Protein AF-A0A212DIN4-F1 (afdb_monomer)

Nearest PDB structures (foldseek):
  4kkj-assembly1_A  TM=7.808E-01  e=7.986E-20  Homo sapiens
  2pmv-assembly3_C  TM=5.915E-01  e=4.593E-08  Homo sapiens
  7qbg-assembly2_C  TM=6.135E-01  e=3.338E-07  Homo sapiens
  8ixu-assembly1_A  TM=6.407E-01  e=2.787E-06  Rattus norvegicus
  4zrq-assembly2_B  TM=6.111E-01  e=1.757E-06  Homo sapiens

Structure (mmCIF, N/CA/C/O backbone):
data_AF-A0A212DIN4-F1
#
_entry.id   AF-A0A212DIN4-F1
#
loop_
_atom_site.group_PDB
_atom_site.id
_atom_site.type_symbol
_atom_site.label_atom_id
_atom_site.label_alt_id
_atom_site.label_comp_id
_atom_site.label_asym_id
_atom_site.label_entity_id
_atom_site.label_seq_id
_atom_site.pdbx_PDB_ins_code
_atom_site.Cartn_x
_atom_site.Cartn_y
_atom_site.Cartn_z
_atom_site.occupancy
_atom_site.B_iso_or_equiv
_atom_site.auth_seq_id
_atom_site.auth_comp_id
_atom_site.auth_asym_id
_atom_site.auth_atom_id
_atom_site.pdbx_PDB_model_num
ATOM 1 N N . MET A 1 1 ? -34.292 -23.522 3.897 1.00 36.41 1 MET A N 1
ATOM 2 C CA . MET A 1 1 ? -33.415 -22.830 4.869 1.00 36.41 1 MET A CA 1
ATOM 3 C C . MET A 1 1 ? -32.030 -23.445 4.740 1.00 36.41 1 MET A C 1
ATOM 5 O O . MET A 1 1 ? -31.940 -24.664 4.803 1.00 36.41 1 MET A O 1
ATOM 9 N N . ARG A 1 2 ? -30.988 -22.658 4.441 1.00 32.66 2 ARG A N 1
ATOM 10 C CA . ARG A 1 2 ? -29.606 -23.172 4.419 1.00 32.66 2 ARG A CA 1
ATOM 11 C C . ARG A 1 2 ? -29.113 -23.318 5.868 1.00 32.66 2 ARG A C 1
ATOM 13 O O . ARG A 1 2 ? -29.497 -22.490 6.691 1.00 32.66 2 ARG A O 1
ATOM 20 N N . PRO A 1 3 ? -28.322 -24.352 6.194 1.00 33.56 3 PRO A N 1
ATOM 21 C CA . PRO A 1 3 ? -27.839 -24.557 7.554 1.00 33.56 3 PRO A CA 1
ATOM 22 C C . PRO A 1 3 ? -26.936 -23.390 7.999 1.00 33.56 3 PRO A C 1
ATOM 24 O O . PRO A 1 3 ? -26.200 -22.844 7.170 1.00 33.56 3 PRO A O 1
ATOM 27 N N . PRO A 1 4 ? -26.986 -22.994 9.284 1.00 40.31 4 PRO A N 1
ATOM 28 C CA . PRO A 1 4 ? -26.113 -21.957 9.823 1.00 40.31 4 PRO A CA 1
ATOM 29 C C . PRO A 1 4 ? -24.648 -22.397 9.727 1.00 40.31 4 PRO A C 1
ATOM 31 O O . PRO A 1 4 ? -24.315 -23.561 9.956 1.00 40.31 4 PRO A O 1
ATOM 34 N N . ARG A 1 5 ? -23.757 -21.462 9.379 1.00 47.38 5 ARG A N 1
ATOM 35 C CA . ARG A 1 5 ? -22.309 -21.706 9.390 1.00 47.38 5 ARG A CA 1
ATOM 36 C C . ARG A 1 5 ? -21.845 -21.718 10.846 1.00 47.38 5 ARG A C 1
ATOM 38 O O . ARG A 1 5 ? -21.932 -20.703 11.528 1.00 47.38 5 ARG A O 1
ATOM 45 N N . GLN A 1 6 ? -21.419 -22.881 11.329 1.00 41.12 6 GLN A N 1
ATOM 46 C CA . GLN A 1 6 ? -21.080 -23.097 12.735 1.00 41.12 6 GLN A CA 1
ATOM 47 C C . GLN A 1 6 ? -19.629 -22.692 13.026 1.00 41.12 6 GLN A C 1
ATOM 49 O O . GLN A 1 6 ? -18.710 -23.127 12.334 1.00 41.12 6 GLN A O 1
ATOM 54 N N . LEU A 1 7 ? -19.423 -21.905 14.085 1.00 41.38 7 LEU A N 1
ATOM 55 C CA . LEU A 1 7 ? -18.114 -21.661 14.697 1.00 41.38 7 LEU A CA 1
ATOM 56 C C . LEU A 1 7 ? -18.063 -22.343 16.080 1.00 41.38 7 LEU A C 1
ATOM 58 O O . LEU A 1 7 ? -18.845 -21.972 16.954 1.00 41.38 7 LEU A O 1
ATOM 62 N N . PRO A 1 8 ? -17.176 -23.325 16.322 1.00 40.44 8 PRO A N 1
ATOM 63 C CA . PRO A 1 8 ? -17.051 -23.979 17.628 1.00 40.44 8 PRO A CA 1
ATOM 64 C C . PRO A 1 8 ? -16.318 -23.101 18.665 1.00 40.44 8 PRO A C 1
ATOM 66 O O . PRO A 1 8 ? -15.223 -22.599 18.403 1.00 40.44 8 PRO A O 1
ATOM 69 N N . LEU A 1 9 ? -16.885 -22.961 19.879 1.00 42.69 9 LEU A N 1
ATOM 70 C CA . LEU A 1 9 ? -16.392 -22.024 20.912 1.00 42.69 9 LEU A CA 1
ATOM 71 C C . LEU A 1 9 ? -15.026 -22.359 21.533 1.00 42.69 9 LEU A C 1
ATOM 73 O O . LEU A 1 9 ? -14.400 -21.487 22.128 1.00 42.69 9 LEU A O 1
ATOM 77 N N . MET A 1 10 ? -14.483 -23.561 21.337 1.00 36.44 10 MET A N 1
ATOM 78 C CA . MET A 1 10 ? -13.094 -23.836 21.745 1.00 36.44 10 MET A CA 1
ATOM 79 C C . MET A 1 10 ? -12.058 -23.068 20.902 1.00 36.44 10 MET A C 1
ATOM 81 O O . MET A 1 10 ? -10.903 -22.948 21.297 1.00 36.44 10 MET A O 1
ATOM 85 N N . GLY A 1 11 ? -12.487 -22.470 19.784 1.00 38.66 11 GLY A N 1
ATOM 86 C CA . GLY A 1 11 ? -11.746 -21.443 19.057 1.00 38.66 11 GLY A CA 1
ATOM 87 C C . GLY A 1 11 ? -12.171 -20.007 19.385 1.00 38.66 11 GLY A C 1
ATOM 88 O O . GLY A 1 11 ? -11.689 -19.107 18.724 1.00 38.66 11 GLY A O 1
ATOM 89 N N . LEU A 1 12 ? -13.064 -19.752 20.350 1.00 40.69 12 LEU A N 1
ATOM 90 C CA . LEU A 1 12 ? -13.619 -18.418 20.650 1.00 40.69 12 LEU A CA 1
ATOM 91 C C . LEU A 1 12 ? -13.221 -17.858 22.014 1.00 40.69 12 LEU A C 1
ATOM 93 O O . LEU A 1 12 ? -13.280 -16.647 22.153 1.00 40.69 12 LEU A O 1
ATOM 97 N N . LEU A 1 13 ? -12.693 -18.625 22.972 1.00 34.72 13 LEU A N 1
ATOM 98 C CA . LEU A 1 13 ? -12.060 -17.976 24.140 1.00 34.72 13 LEU A CA 1
ATOM 99 C C . LEU A 1 13 ? -10.813 -17.162 23.754 1.00 34.72 13 LEU A C 1
ATOM 101 O O . LEU A 1 13 ? -10.435 -16.239 24.467 1.00 34.72 13 LEU A O 1
ATOM 105 N N . PHE A 1 14 ? -10.246 -17.431 22.574 1.00 39.03 14 PHE A N 1
ATOM 106 C CA . PHE A 1 14 ? -9.259 -16.563 21.943 1.00 39.03 14 PHE A CA 1
ATOM 107 C C . PHE A 1 14 ? -9.839 -15.584 20.919 1.00 39.03 14 PHE A C 1
ATOM 109 O O . PHE A 1 14 ? -9.104 -14.687 20.558 1.00 39.03 14 PHE A O 1
ATOM 116 N N . PHE A 1 15 ? -11.097 -15.697 20.459 1.00 39.03 15 PHE A N 1
ATOM 117 C CA . PHE A 1 15 ? -11.624 -14.911 19.323 1.00 39.03 15 PHE A CA 1
ATOM 118 C C . PHE A 1 15 ? -12.926 -14.122 19.578 1.00 39.03 15 PHE A C 1
ATOM 120 O O . PHE A 1 15 ? -13.245 -13.230 18.798 1.00 39.03 15 PHE A O 1
ATOM 127 N N . SER A 1 16 ? -13.663 -14.350 20.670 1.00 35.19 16 SER A N 1
ATOM 128 C CA . SER A 1 16 ? -14.844 -13.542 21.036 1.00 35.19 16 SER A CA 1
ATOM 129 C C . SER A 1 16 ? -14.474 -12.254 21.770 1.00 35.19 16 SER A C 1
ATOM 131 O O . SER A 1 16 ? -15.279 -11.335 21.860 1.00 35.19 16 SER A O 1
ATOM 133 N N . LEU A 1 17 ? -13.242 -12.170 22.269 1.00 37.66 17 LEU A N 1
ATOM 134 C CA . LEU A 1 17 ? -12.666 -10.945 22.814 1.00 37.66 17 LEU A CA 1
ATOM 135 C C . LEU A 1 17 ? -11.921 -10.134 21.743 1.00 37.66 17 LEU A C 1
ATOM 137 O O . LEU A 1 17 ? -11.516 -9.012 22.001 1.00 37.66 17 LEU A O 1
ATOM 141 N N . ILE A 1 18 ? -11.756 -10.660 20.528 1.00 44.16 18 ILE A N 1
ATOM 142 C CA . ILE A 1 18 ? -10.841 -10.102 19.527 1.00 44.16 18 ILE A CA 1
ATOM 143 C C . ILE A 1 18 ? -11.345 -8.798 18.889 1.00 44.16 18 ILE A C 1
ATOM 145 O O . ILE A 1 18 ? -10.569 -7.858 18.875 1.00 44.16 18 ILE A O 1
ATOM 149 N N . PRO A 1 19 ? -12.603 -8.603 18.455 1.00 43.09 19 PRO A N 1
ATOM 150 C CA . PRO A 1 19 ? -12.967 -7.321 17.838 1.00 43.09 19 PRO A CA 1
ATOM 151 C C . PRO A 1 19 ? -12.892 -6.134 18.819 1.00 43.09 19 PRO A C 1
ATOM 153 O O . PRO A 1 19 ? -12.374 -5.071 18.479 1.00 43.09 19 PRO A O 1
ATOM 156 N N . SER A 1 20 ? -13.340 -6.322 20.066 1.00 37.59 20 SER A N 1
ATOM 157 C CA . SER A 1 20 ? -13.338 -5.271 21.093 1.00 37.59 20 SER A CA 1
ATOM 158 C C . SER A 1 20 ? -11.988 -5.120 21.812 1.00 37.59 20 SER A C 1
ATOM 160 O O . SER A 1 20 ? -11.582 -3.988 22.080 1.00 37.59 20 SER A O 1
ATOM 162 N N . GLN A 1 21 ? -11.240 -6.205 22.069 1.00 42.41 21 GLN A N 1
ATOM 163 C CA . GLN A 1 21 ? -9.891 -6.124 22.655 1.00 42.41 21 GLN A CA 1
ATOM 164 C C . GLN A 1 21 ? -8.788 -5.831 21.626 1.00 42.41 21 GLN A C 1
ATOM 166 O O . GLN A 1 21 ? -7.856 -5.106 21.977 1.00 42.41 21 GLN A O 1
ATOM 171 N N . LEU A 1 22 ? -8.880 -6.271 20.358 1.00 48.44 22 LEU A N 1
ATOM 172 C CA . LEU A 1 22 ? -7.956 -5.760 19.329 1.00 48.44 22 LEU A CA 1
ATOM 173 C C . LEU A 1 22 ? -8.163 -4.271 19.125 1.00 48.44 22 LEU A C 1
ATOM 175 O O . LEU A 1 22 ? -7.170 -3.575 18.976 1.00 48.44 22 LEU A O 1
ATOM 179 N N . CYS A 1 23 ? -9.389 -3.747 19.193 1.00 55.03 23 CYS A N 1
ATOM 180 C CA . CYS A 1 23 ? -9.587 -2.301 19.120 1.00 55.03 23 CYS A CA 1
ATOM 181 C C . CYS A 1 23 ? -8.966 -1.571 20.331 1.00 55.03 23 CYS A C 1
ATOM 183 O O . CYS A 1 23 ? -8.365 -0.511 20.158 1.00 55.03 23 CYS A O 1
ATOM 185 N N . GLN A 1 24 ? -8.993 -2.153 21.542 1.00 63.38 24 GLN A N 1
ATOM 186 C CA . GLN A 1 24 ? -8.261 -1.591 22.691 1.00 63.38 24 GLN A CA 1
ATOM 187 C C . GLN A 1 24 ? -6.743 -1.557 22.462 1.00 63.38 24 GLN A C 1
ATOM 189 O O . GLN A 1 24 ? -6.113 -0.541 22.761 1.00 63.38 24 GLN A O 1
ATOM 194 N N . ILE A 1 25 ? -6.165 -2.619 21.894 1.00 70.62 25 ILE A N 1
ATOM 195 C CA . ILE A 1 25 ? -4.727 -2.690 21.583 1.00 70.62 25 ILE A CA 1
ATOM 196 C C . ILE A 1 25 ? -4.366 -1.821 20.368 1.00 70.62 25 ILE A C 1
ATOM 198 O O . ILE A 1 25 ? -3.265 -1.286 20.308 1.00 70.62 25 ILE A O 1
ATOM 202 N N . CYS A 1 26 ? -5.289 -1.617 19.427 1.00 78.75 26 CYS A N 1
ATOM 203 C CA . CYS A 1 26 ? -5.103 -0.743 18.268 1.00 78.75 26 CYS A CA 1
ATOM 204 C C . CYS A 1 26 ? -5.332 0.735 18.607 1.00 78.75 26 CYS A C 1
ATOM 206 O O . CYS A 1 26 ? -4.885 1.603 17.862 1.00 78.75 26 CYS A O 1
ATOM 208 N N . LYS A 1 27 ? -5.979 1.056 19.736 1.00 85.19 27 LYS A N 1
ATOM 209 C CA . LYS A 1 27 ? -6.272 2.435 20.154 1.00 85.19 27 LYS A CA 1
ATOM 210 C C . LYS A 1 27 ? -5.040 3.354 20.144 1.00 85.19 27 LYS A C 1
ATOM 212 O O . LYS A 1 27 ? -5.184 4.478 19.668 1.00 85.19 27 LYS A O 1
ATOM 217 N N . PRO A 1 28 ? -3.841 2.942 20.608 1.00 89.62 28 PRO A N 1
ATOM 218 C CA . PRO A 1 28 ? -2.627 3.742 20.465 1.00 89.62 28 PRO A CA 1
ATOM 219 C C . PRO A 1 28 ? -2.283 4.037 19.001 1.00 89.62 28 PRO A C 1
ATOM 221 O O . PRO A 1 28 ? -2.029 5.190 18.681 1.00 89.62 28 PRO A O 1
ATOM 224 N N . LEU A 1 29 ? -2.364 3.044 18.106 1.00 91.94 29 LEU A N 1
ATOM 225 C CA . LEU A 1 29 ? -2.098 3.214 16.670 1.00 91.94 29 LEU A CA 1
ATOM 226 C C . LEU A 1 29 ? -3.074 4.202 16.028 1.00 91.94 29 LEU A C 1
ATOM 228 O O . LEU A 1 29 ? -2.668 5.136 15.338 1.00 91.94 29 LEU A O 1
ATOM 232 N N . ILE A 1 30 ? -4.367 4.021 16.309 1.00 90.62 30 ILE A N 1
ATOM 233 C CA . ILE A 1 30 ? -5.431 4.908 15.836 1.00 90.62 30 ILE A CA 1
ATOM 234 C C . ILE A 1 30 ? -5.180 6.326 16.352 1.00 90.62 30 ILE A C 1
ATOM 236 O O . ILE A 1 30 ?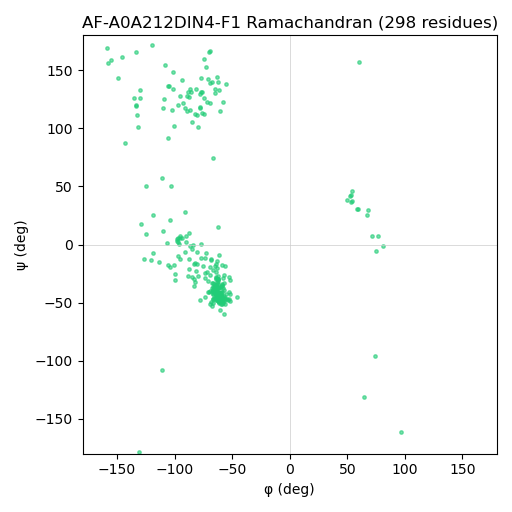 -5.190 7.274 15.575 1.00 90.62 30 ILE A O 1
ATOM 240 N N . ASN A 1 31 ? -4.881 6.484 17.642 1.00 90.88 31 ASN A N 1
ATOM 241 C CA . ASN A 1 31 ? -4.585 7.788 18.228 1.00 90.88 31 ASN A CA 1
ATOM 242 C C . ASN A 1 31 ? -3.355 8.453 17.600 1.00 90.88 31 ASN A C 1
ATOM 244 O O . ASN A 1 31 ? -3.402 9.659 17.363 1.00 90.88 31 ASN A O 1
ATOM 248 N N . THR A 1 32 ? -2.283 7.701 17.330 1.00 93.94 32 THR A N 1
ATOM 249 C CA . THR A 1 32 ? -1.090 8.212 16.638 1.00 93.94 32 THR A CA 1
ATOM 250 C C . THR A 1 32 ? -1.469 8.806 15.286 1.00 93.94 32 THR A C 1
ATOM 252 O O . THR A 1 32 ? -1.063 9.923 14.974 1.00 93.94 32 THR A O 1
ATOM 255 N N . MET A 1 33 ? -2.295 8.106 14.505 1.00 94.06 33 MET A N 1
ATOM 256 C CA . MET A 1 33 ? -2.738 8.599 13.200 1.00 94.06 33 MET A CA 1
ATOM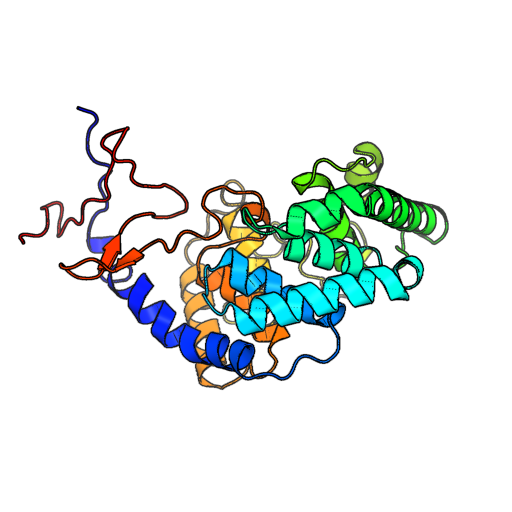 257 C C . MET A 1 33 ? -3.718 9.774 13.311 1.00 94.06 33 MET A C 1
ATOM 259 O O . MET A 1 33 ? -3.608 10.734 12.556 1.00 94.06 33 MET A O 1
ATOM 263 N N . LEU A 1 34 ? -4.667 9.742 14.248 1.00 92.62 34 LEU A N 1
ATOM 264 C CA . LEU A 1 34 ? -5.690 10.788 14.355 1.00 92.62 34 LEU A CA 1
ATOM 265 C C . LEU A 1 34 ? -5.162 12.111 14.931 1.00 92.62 34 LEU A C 1
ATOM 267 O O . LEU A 1 34 ? -5.765 13.152 14.689 1.00 92.62 34 LEU A O 1
ATOM 271 N N . LYS A 1 35 ? -4.075 12.085 15.713 1.00 90.81 35 LYS A N 1
ATOM 272 C CA . LYS A 1 35 ? -3.507 13.278 16.373 1.00 90.81 35 LYS A CA 1
ATOM 273 C C . LYS A 1 35 ? -2.344 13.918 15.619 1.00 90.81 35 LYS A C 1
ATOM 275 O O . LYS A 1 35 ? -1.877 14.980 16.026 1.00 90.81 35 LYS A O 1
ATOM 280 N N . ALA A 1 36 ? -1.831 13.263 14.585 1.00 90.69 36 ALA A N 1
ATOM 281 C CA . ALA A 1 36 ? -0.707 13.788 13.832 1.00 90.69 36 ALA A CA 1
ATOM 282 C C . ALA A 1 36 ? -1.108 14.981 12.961 1.00 90.69 36 ALA A C 1
ATOM 284 O O . ALA A 1 36 ? -2.251 15.104 12.525 1.00 90.69 36 ALA A O 1
ATOM 285 N N . ASN A 1 37 ? -0.135 15.854 12.699 1.00 88.50 37 ASN A N 1
ATOM 286 C CA . ASN A 1 37 ? -0.302 16.961 11.772 1.00 88.50 37 ASN A CA 1
ATOM 287 C C . ASN A 1 37 ? 0.255 16.573 10.400 1.00 88.50 37 ASN A C 1
ATOM 289 O O . ASN A 1 37 ? 1.446 16.281 10.266 1.00 88.50 37 ASN A O 1
ATOM 293 N N . TYR A 1 38 ? -0.605 16.593 9.389 1.00 87.81 38 TYR A N 1
ATOM 294 C CA . TYR A 1 38 ? -0.262 16.210 8.029 1.00 87.81 38 TYR A CA 1
ATOM 295 C C . TYR A 1 38 ? -0.054 17.452 7.170 1.00 87.81 38 TYR A C 1
ATOM 297 O O . TYR A 1 38 ? -0.973 18.243 6.961 1.00 87.81 38 TYR A O 1
ATOM 305 N N . THR A 1 39 ? 1.181 17.628 6.701 1.00 79.81 39 THR A N 1
ATOM 306 C CA . THR A 1 39 ? 1.614 18.790 5.903 1.00 79.81 39 THR A CA 1
ATOM 307 C C . THR A 1 39 ? 2.103 18.420 4.503 1.00 79.81 39 THR A C 1
ATOM 309 O O . THR A 1 39 ? 2.373 19.303 3.696 1.00 79.81 39 THR A O 1
ATOM 312 N N . LYS A 1 40 ? 2.239 17.123 4.209 1.00 80.38 40 LYS A N 1
ATOM 313 C CA . LYS A 1 40 ? 2.685 16.591 2.914 1.00 80.38 40 LYS A CA 1
ATOM 314 C C . LYS A 1 40 ? 1.722 15.485 2.500 1.00 80.38 40 LYS A C 1
ATOM 316 O O . LYS A 1 40 ? 1.813 14.383 3.040 1.00 80.38 40 LYS A O 1
ATOM 321 N N . GLY A 1 41 ? 0.789 15.782 1.603 1.00 82.88 41 GLY A N 1
ATOM 322 C CA . GLY A 1 41 ? -0.337 14.909 1.275 1.00 82.88 41 GLY A CA 1
ATOM 323 C C . GLY A 1 41 ? 0.107 13.533 0.804 1.00 82.88 41 GLY A C 1
ATOM 324 O O . GLY A 1 41 ? -0.168 12.533 1.467 1.00 82.88 41 GLY A O 1
ATOM 325 N N . ILE A 1 42 ? 0.877 13.479 -0.286 1.00 88.88 42 ILE A N 1
ATOM 326 C CA . ILE A 1 42 ? 1.256 12.207 -0.925 1.00 88.88 42 ILE A CA 1
ATOM 327 C C . ILE A 1 42 ? 2.088 11.302 -0.004 1.00 88.88 42 ILE A C 1
ATOM 329 O O . ILE A 1 42 ? 1.958 10.082 -0.036 1.00 88.88 42 ILE A O 1
ATOM 333 N N . GLN A 1 43 ? 2.890 11.891 0.890 1.00 88.25 43 GLN A N 1
ATOM 334 C CA . GLN A 1 43 ? 3.684 11.143 1.873 1.00 88.25 43 GLN A CA 1
ATOM 335 C C . GLN A 1 43 ? 2.816 10.471 2.947 1.00 88.25 43 GLN A C 1
ATOM 337 O O . GLN A 1 43 ? 3.261 9.527 3.594 1.00 88.25 43 GLN A O 1
ATOM 342 N N . ASN A 1 44 ? 1.579 10.938 3.123 1.00 91.62 44 ASN A N 1
ATOM 343 C CA . ASN A 1 44 ? 0.623 10.432 4.102 1.00 91.62 44 ASN A CA 1
ATOM 344 C C . ASN A 1 44 ? -0.551 9.680 3.458 1.00 91.62 44 ASN A C 1
ATOM 346 O O . ASN A 1 44 ? -1.501 9.323 4.154 1.00 91.62 44 ASN A O 1
ATOM 350 N N . ALA A 1 45 ? -0.475 9.362 2.162 1.00 95.31 45 ALA A N 1
ATOM 351 C CA . ALA A 1 45 ? -1.502 8.586 1.468 1.00 95.31 45 ALA A CA 1
ATOM 352 C C . ALA A 1 45 ? -1.756 7.211 2.123 1.00 95.31 45 ALA A C 1
ATOM 354 O O . ALA A 1 45 ? -2.903 6.787 2.225 1.00 95.31 45 ALA A O 1
ATOM 355 N N . ASN A 1 46 ? -0.724 6.578 2.698 1.00 94.25 46 ASN A N 1
ATOM 356 C CA . ASN A 1 46 ? -0.859 5.341 3.484 1.00 94.25 46 ASN A CA 1
ATOM 357 C C . ASN A 1 46 ? -1.797 5.490 4.696 1.00 94.25 46 ASN A C 1
ATOM 359 O O . ASN A 1 46 ? -2.505 4.546 5.050 1.00 94.25 46 ASN A O 1
ATOM 363 N N . VAL A 1 47 ? -1.825 6.666 5.333 1.00 96.19 47 VAL A N 1
ATOM 364 C CA . VAL A 1 47 ? -2.732 6.934 6.458 1.00 96.19 47 VAL A CA 1
ATOM 365 C C . VAL A 1 47 ? -4.170 6.979 5.960 1.00 96.19 47 VAL A C 1
ATOM 367 O O . VAL A 1 47 ? -5.017 6.291 6.522 1.00 96.19 47 VAL A O 1
ATOM 370 N N . LEU A 1 48 ? -4.444 7.734 4.889 1.00 95.50 48 LEU A N 1
ATOM 371 C CA . LEU A 1 48 ? -5.786 7.811 4.304 1.00 95.50 48 LEU A CA 1
ATOM 372 C C . LEU A 1 48 ? -6.281 6.428 3.862 1.00 95.50 48 LEU A C 1
ATOM 374 O O . LEU A 1 48 ? -7.376 6.016 4.246 1.00 95.50 48 LEU A O 1
ATOM 378 N N . LEU A 1 49 ? -5.440 5.695 3.125 1.00 95.56 49 LEU A N 1
ATOM 379 C CA . LEU A 1 49 ? -5.698 4.319 2.705 1.00 95.56 49 LEU A CA 1
ATOM 380 C C . LEU A 1 49 ? -6.082 3.438 3.901 1.00 95.56 49 LEU A C 1
ATOM 382 O O . LEU A 1 49 ? -7.095 2.743 3.868 1.00 95.56 49 LEU A O 1
ATOM 386 N N . THR A 1 50 ? -5.309 3.509 4.986 1.00 93.62 50 THR A N 1
ATOM 387 C CA . THR A 1 50 ? -5.563 2.723 6.197 1.00 93.62 50 THR A CA 1
ATOM 388 C C . THR A 1 50 ? -6.885 3.091 6.857 1.00 93.62 50 THR A C 1
ATOM 390 O O . THR A 1 50 ? -7.661 2.193 7.179 1.00 93.62 50 THR A O 1
ATOM 393 N N . LEU A 1 51 ? -7.163 4.386 7.050 1.00 91.00 51 LEU A N 1
ATOM 394 C CA . LEU A 1 51 ? -8.410 4.853 7.669 1.00 91.00 51 LEU A CA 1
ATOM 395 C C . LEU A 1 51 ? -9.634 4.306 6.925 1.00 91.00 51 LEU A C 1
ATOM 397 O O . LEU A 1 51 ? -10.564 3.812 7.566 1.00 91.00 51 LEU A O 1
ATOM 401 N N . ARG A 1 52 ? -9.587 4.321 5.588 1.00 91.25 52 ARG A N 1
ATOM 402 C CA . ARG A 1 52 ? -10.642 3.792 4.715 1.00 91.25 52 ARG A CA 1
ATOM 403 C C . ARG A 1 52 ? -10.764 2.275 4.810 1.00 91.25 52 ARG A C 1
ATOM 405 O O . ARG A 1 52 ? -11.845 1.783 5.134 1.00 91.25 52 ARG A O 1
ATOM 412 N N . LEU A 1 53 ? -9.659 1.547 4.625 1.00 89.56 53 LEU A N 1
ATOM 413 C CA . LEU A 1 53 ? -9.624 0.077 4.654 1.00 89.56 53 LEU A CA 1
ATOM 414 C C . LEU A 1 53 ? -10.135 -0.515 5.970 1.00 89.56 53 LEU A C 1
ATOM 416 O O . LEU A 1 53 ? -10.764 -1.574 5.973 1.00 89.56 53 LEU A O 1
ATOM 420 N N . VAL A 1 54 ? -9.837 0.137 7.096 1.00 86.31 54 VAL A N 1
ATOM 421 C CA . VAL A 1 54 ? -10.239 -0.350 8.423 1.00 86.31 54 VAL A CA 1
ATOM 422 C C . VAL A 1 54 ? -11.526 0.296 8.945 1.00 86.31 54 VAL A C 1
ATOM 424 O O . VAL A 1 54 ? -11.956 -0.017 10.054 1.00 86.31 54 VAL A O 1
ATOM 427 N N . GLY A 1 55 ? -12.155 1.177 8.160 1.00 83.50 55 GLY A N 1
ATOM 428 C CA . GLY A 1 55 ? -13.438 1.802 8.486 1.00 83.50 55 GLY A CA 1
ATOM 429 C C . GLY A 1 55 ? -13.396 2.782 9.666 1.00 83.50 55 GLY A C 1
ATOM 430 O O . GLY A 1 55 ? -14.397 2.933 10.373 1.00 83.50 55 GLY A O 1
ATOM 431 N N . ILE A 1 56 ? -12.262 3.447 9.915 1.00 83.69 56 ILE A N 1
ATOM 432 C CA . ILE A 1 56 ? -12.149 4.464 10.972 1.00 83.69 56 ILE A CA 1
ATOM 433 C C . ILE A 1 56 ? -12.779 5.768 10.489 1.00 83.69 56 ILE A C 1
ATOM 435 O O . ILE A 1 56 ? -12.290 6.411 9.565 1.00 83.69 56 ILE A O 1
ATOM 439 N N . LYS A 1 57 ? -13.839 6.203 11.173 1.00 79.31 57 LYS A N 1
ATOM 440 C CA . LYS A 1 57 ? -14.571 7.424 10.820 1.00 79.31 57 LYS A CA 1
ATOM 441 C C . LYS A 1 57 ? -13.921 8.665 11.439 1.00 79.31 57 LYS A C 1
ATOM 443 O O . LYS A 1 57 ? -14.079 8.920 12.631 1.00 79.31 57 LYS A O 1
ATOM 448 N N . ASN A 1 58 ? -13.235 9.463 10.621 1.00 85.44 58 ASN A N 1
ATOM 449 C CA . ASN A 1 58 ? -12.847 10.840 10.944 1.00 85.44 58 ASN A CA 1
ATOM 450 C C . ASN A 1 58 ? -12.936 11.707 9.681 1.00 85.44 58 ASN A C 1
ATOM 452 O O . ASN A 1 58 ? -11.958 11.871 8.958 1.00 85.44 58 ASN A O 1
ATOM 456 N N . GLN A 1 59 ? -14.126 12.256 9.430 1.00 85.88 59 GLN A N 1
ATOM 457 C CA . GLN A 1 59 ? -14.437 12.963 8.187 1.00 85.88 59 GLN A CA 1
ATOM 458 C C . GLN A 1 59 ? -13.528 14.174 7.939 1.00 85.88 59 GLN A C 1
ATOM 460 O O . GLN A 1 59 ? -13.085 14.380 6.816 1.00 85.88 59 GLN A O 1
ATOM 465 N N . SER A 1 60 ? -13.217 14.952 8.982 1.00 90.94 60 SER A N 1
ATOM 466 C CA . SER A 1 60 ? -12.354 16.131 8.847 1.00 90.94 60 SER A CA 1
ATOM 467 C C . SER A 1 60 ? -10.944 15.746 8.412 1.00 90.94 60 SER A C 1
ATOM 469 O O . SER A 1 60 ? -10.379 16.383 7.526 1.00 90.94 60 SER A O 1
ATOM 471 N N . LEU A 1 61 ? -10.372 14.711 9.034 1.00 91.69 61 LEU A N 1
ATOM 472 C CA . LEU A 1 61 ? -9.031 14.251 8.698 1.00 91.69 61 LEU A CA 1
ATOM 473 C C . LEU A 1 61 ? -8.995 13.587 7.319 1.00 91.69 61 LEU A C 1
ATOM 475 O O . LEU A 1 61 ? -8.060 13.806 6.555 1.00 91.69 61 LEU A O 1
ATOM 479 N N . GLU A 1 62 ? -10.013 12.792 6.996 1.00 91.81 62 GLU A N 1
ATOM 480 C CA . GLU A 1 62 ? -10.130 12.136 5.698 1.00 91.81 62 GLU A CA 1
ATOM 481 C C . GLU A 1 62 ? -10.199 13.162 4.558 1.00 91.81 62 GLU A C 1
ATOM 483 O O . GLU A 1 62 ? -9.439 13.063 3.596 1.00 91.81 62 GLU A O 1
ATOM 488 N N . GLN A 1 63 ? -11.033 14.198 4.709 1.00 92.12 63 GLN A N 1
ATOM 489 C CA . GLN A 1 63 ? -11.132 15.308 3.757 1.00 92.12 63 GLN A CA 1
ATOM 490 C C . GLN A 1 63 ? -9.816 16.081 3.640 1.00 92.12 63 GLN A C 1
ATOM 492 O O . GLN A 1 63 ? -9.383 16.372 2.527 1.00 92.12 63 GLN A O 1
ATOM 497 N N . GLN A 1 64 ? -9.155 16.376 4.765 1.00 94.62 64 GLN A N 1
ATOM 498 C CA . GLN A 1 64 ? -7.854 17.047 4.765 1.00 94.62 64 GLN A CA 1
ATOM 499 C C . GLN A 1 64 ? -6.806 16.237 3.992 1.00 94.62 64 GLN A C 1
ATOM 501 O O . GLN A 1 64 ? -6.130 16.782 3.121 1.00 94.62 64 GLN A O 1
ATOM 506 N N . LEU A 1 65 ? -6.660 14.946 4.303 1.00 95.62 65 LEU A N 1
ATOM 507 C CA . LEU A 1 65 ? -5.684 14.075 3.648 1.00 95.62 65 LEU A CA 1
ATOM 508 C C . LEU A 1 65 ? -5.990 13.919 2.159 1.00 95.62 65 LEU A C 1
ATOM 510 O O . LEU A 1 65 ? -5.088 14.073 1.339 1.00 95.62 65 LEU A O 1
ATOM 514 N N . SER A 1 66 ? -7.252 13.658 1.808 1.00 95.56 66 SER A N 1
ATOM 515 C CA . SER A 1 66 ? -7.686 13.528 0.415 1.00 95.56 66 SER A CA 1
ATOM 516 C C . SER A 1 66 ? -7.362 14.787 -0.386 1.00 95.56 66 SER A C 1
ATOM 518 O O . SER A 1 66 ? -6.716 14.706 -1.432 1.00 95.56 66 SER A O 1
ATOM 520 N N . GLN A 1 67 ? -7.710 15.962 0.144 1.00 95.25 67 GLN A N 1
ATOM 521 C CA . GLN A 1 67 ? -7.448 17.234 -0.519 1.00 95.25 67 GLN A CA 1
ATOM 522 C C . GLN A 1 67 ? -5.945 17.472 -0.726 1.00 95.25 67 GLN A C 1
ATOM 524 O O . GLN A 1 67 ? -5.525 17.781 -1.839 1.00 95.25 67 GLN A O 1
ATOM 529 N N . GLN A 1 68 ? -5.120 17.248 0.302 1.00 94.94 68 GLN A N 1
ATOM 530 C CA . GLN A 1 68 ? -3.667 17.407 0.187 1.00 94.94 68 GLN A CA 1
ATOM 531 C C . GLN A 1 68 ? -3.044 16.432 -0.824 1.00 94.94 68 GLN A C 1
ATOM 533 O O . GLN A 1 68 ? -2.112 16.795 -1.539 1.00 94.94 68 GLN A O 1
ATOM 538 N N . ILE A 1 69 ? -3.537 15.191 -0.897 1.00 96.19 69 ILE A N 1
ATOM 539 C CA . ILE A 1 69 ? -3.064 14.201 -1.877 1.00 96.19 69 ILE A CA 1
ATOM 540 C C . ILE A 1 69 ? -3.418 14.653 -3.295 1.00 96.19 69 ILE A C 1
ATOM 542 O O . ILE A 1 69 ? -2.554 14.628 -4.169 1.00 96.19 69 ILE A O 1
ATOM 546 N N . LYS A 1 70 ? -4.656 15.109 -3.525 1.00 95.88 70 LYS A N 1
ATOM 547 C CA . LYS A 1 70 ? -5.086 15.641 -4.827 1.00 95.88 70 LYS A CA 1
ATOM 548 C C . LYS A 1 70 ? -4.256 16.858 -5.244 1.00 95.88 70 LYS A C 1
ATOM 550 O O . LYS A 1 70 ? -3.854 16.954 -6.400 1.00 95.88 70 LYS A O 1
ATOM 555 N N . GLU A 1 71 ? -3.958 17.760 -4.311 1.00 94.00 71 GLU A N 1
ATOM 556 C CA . GLU A 1 71 ? -3.108 18.934 -4.549 1.00 94.00 71 GLU A CA 1
ATOM 557 C C . GLU A 1 71 ? -1.665 18.555 -4.899 1.00 94.00 71 GLU A C 1
ATOM 559 O O . GLU A 1 71 ? -1.110 19.088 -5.863 1.00 94.00 71 GLU A O 1
ATOM 564 N N . ASP A 1 72 ? -1.057 17.617 -4.169 1.00 93.44 72 ASP A N 1
ATOM 565 C CA . ASP A 1 72 ? 0.289 17.121 -4.479 1.00 93.44 72 ASP A CA 1
ATOM 566 C C . ASP A 1 72 ? 0.328 16.426 -5.849 1.00 93.44 72 ASP A C 1
ATOM 568 O O . ASP A 1 72 ? 1.256 16.663 -6.621 1.00 93.44 72 ASP A O 1
ATOM 572 N N . ILE A 1 73 ? -0.686 15.619 -6.183 1.00 94.38 73 ILE A N 1
ATOM 573 C CA . ILE A 1 73 ? -0.794 14.975 -7.500 1.00 94.38 73 ILE A CA 1
ATOM 574 C C . ILE A 1 73 ? -0.906 16.032 -8.599 1.00 94.38 73 ILE A C 1
ATOM 576 O O . ILE A 1 73 ? -0.137 15.981 -9.550 1.00 94.38 73 ILE A O 1
ATOM 580 N N . ASN A 1 74 ? -1.787 17.024 -8.453 1.00 92.31 74 ASN A N 1
ATOM 581 C CA . ASN A 1 74 ? -1.968 18.069 -9.464 1.00 92.31 74 ASN A CA 1
ATOM 582 C C . ASN A 1 74 ? -0.730 18.962 -9.637 1.00 92.31 74 ASN A C 1
ATOM 584 O O . ASN A 1 74 ? -0.437 19.397 -10.748 1.00 92.31 74 ASN A O 1
ATOM 588 N N . SER A 1 75 ? -0.018 19.271 -8.549 1.00 90.25 75 SER A N 1
ATOM 589 C CA . SER A 1 75 ? 1.108 20.216 -8.578 1.00 90.25 75 SER A CA 1
ATOM 590 C C . SER A 1 75 ? 2.458 19.576 -8.907 1.00 90.25 75 SER A C 1
ATOM 592 O O . SER A 1 75 ? 3.328 20.261 -9.441 1.00 90.25 75 SER A O 1
ATOM 594 N N . LYS A 1 76 ? 2.651 18.287 -8.599 1.00 87.25 76 LYS A N 1
ATOM 595 C CA . LYS A 1 76 ? 3.955 17.602 -8.680 1.00 87.25 76 LYS A CA 1
ATOM 596 C C . LYS A 1 76 ? 3.902 16.293 -9.462 1.00 87.25 76 LYS A C 1
ATOM 598 O O . LYS A 1 76 ? 4.807 15.477 -9.332 1.00 87.25 76 LYS A O 1
ATOM 603 N N . GLU A 1 77 ? 2.873 16.067 -10.277 1.00 83.31 77 GLU A N 1
ATOM 604 C CA . GLU A 1 77 ? 2.641 14.792 -10.975 1.00 83.31 77 GLU A CA 1
ATOM 605 C C . GLU A 1 77 ? 3.897 14.203 -11.642 1.00 83.31 77 GLU A C 1
ATOM 607 O O . GLU A 1 77 ? 4.191 13.009 -11.523 1.00 83.31 77 GLU A O 1
ATOM 612 N N . MET A 1 78 ? 4.661 15.050 -12.338 1.00 84.75 78 MET A N 1
ATOM 613 C CA . MET A 1 78 ? 5.876 14.641 -13.044 1.00 84.75 78 MET A CA 1
ATOM 614 C C . MET A 1 78 ? 6.984 14.183 -12.086 1.00 84.75 78 MET A C 1
ATOM 616 O O . MET A 1 78 ? 7.719 13.259 -12.420 1.00 84.75 78 MET A O 1
ATOM 620 N N . GLU A 1 79 ? 7.066 14.774 -10.894 1.00 91.88 79 GLU A N 1
ATOM 621 C CA . GLU A 1 79 ? 8.068 14.468 -9.865 1.00 91.88 79 GLU A CA 1
ATOM 622 C C . GLU A 1 79 ? 7.706 13.230 -9.036 1.00 91.88 79 GLU A C 1
ATOM 624 O O . GLU A 1 79 ? 8.588 12.600 -8.450 1.00 91.88 79 GLU A O 1
ATOM 629 N N . LEU A 1 80 ? 6.418 12.867 -8.976 1.00 95.44 80 LEU A N 1
ATOM 630 C CA . LEU A 1 80 ? 5.976 11.693 -8.228 1.00 95.44 80 LEU A CA 1
ATOM 631 C C . LEU A 1 80 ? 6.543 10.412 -8.839 1.00 95.44 80 LEU A C 1
ATOM 633 O O . LEU A 1 80 ? 6.456 10.174 -10.049 1.00 95.44 80 LEU A O 1
ATOM 637 N N . THR A 1 81 ? 7.062 9.540 -7.985 1.00 97.19 81 THR A N 1
ATOM 638 C CA . THR A 1 81 ? 7.483 8.200 -8.395 1.00 97.19 81 THR A CA 1
ATOM 639 C C . THR A 1 81 ? 6.282 7.315 -8.748 1.00 97.19 81 THR A C 1
ATOM 641 O O . THR A 1 81 ? 5.137 7.616 -8.394 1.00 97.19 81 THR A O 1
ATOM 644 N N . SER A 1 82 ? 6.539 6.181 -9.410 1.00 97.56 82 SER A N 1
ATOM 645 C CA . SER A 1 82 ? 5.523 5.152 -9.679 1.00 97.56 82 SER A CA 1
ATOM 646 C C . SER A 1 82 ? 4.811 4.712 -8.390 1.00 97.56 82 SER A C 1
ATOM 648 O O . SER A 1 82 ? 3.584 4.732 -8.322 1.00 97.56 82 SER A O 1
ATOM 650 N N . GLY A 1 83 ? 5.571 4.417 -7.330 1.00 95.94 83 GLY A N 1
ATOM 651 C CA . GLY A 1 83 ? 5.033 3.995 -6.037 1.00 95.94 83 GLY A CA 1
ATOM 652 C C . GLY A 1 83 ? 4.248 5.085 -5.307 1.00 95.94 83 GLY A C 1
ATOM 653 O O . GLY A 1 83 ? 3.220 4.791 -4.703 1.00 95.94 83 GLY A O 1
ATOM 654 N N . GLN A 1 84 ? 4.676 6.348 -5.377 1.00 96.62 84 GLN A N 1
ATOM 655 C CA . GLN A 1 84 ? 3.935 7.457 -4.765 1.00 96.62 84 GLN A CA 1
ATOM 656 C C . GLN A 1 84 ? 2.587 7.680 -5.452 1.00 96.62 84 GLN A C 1
ATOM 658 O O . GLN A 1 84 ? 1.569 7.785 -4.767 1.00 96.62 84 GLN A O 1
ATOM 663 N N . LEU A 1 85 ? 2.563 7.706 -6.790 1.00 97.62 85 LEU A N 1
ATOM 664 C CA . LEU A 1 85 ? 1.314 7.843 -7.540 1.00 97.62 85 LEU A CA 1
ATOM 665 C C . LEU A 1 85 ? 0.392 6.639 -7.301 1.00 97.62 85 LEU A C 1
ATOM 667 O O . LEU A 1 85 ? -0.800 6.827 -7.064 1.00 97.62 85 LEU A O 1
ATOM 671 N N . ALA A 1 86 ? 0.944 5.422 -7.287 1.00 98.12 86 ALA A N 1
ATOM 672 C CA . ALA A 1 86 ? 0.199 4.208 -6.964 1.00 98.12 86 ALA A CA 1
ATOM 673 C C . ALA A 1 86 ? -0.459 4.287 -5.587 1.00 98.12 86 ALA A C 1
ATOM 675 O O . ALA A 1 86 ? -1.638 3.970 -5.445 1.00 98.12 86 ALA A O 1
ATOM 676 N N . LEU A 1 87 ? 0.276 4.765 -4.580 1.00 96.88 87 LEU A N 1
ATOM 677 C CA . LEU A 1 87 ? -0.262 4.912 -3.238 1.00 96.88 87 LEU A CA 1
ATOM 678 C C . LEU A 1 87 ? -1.367 5.971 -3.163 1.00 96.88 87 LEU 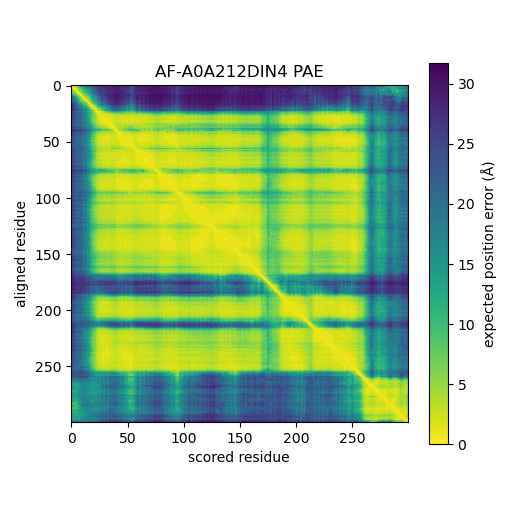A C 1
ATOM 680 O O . LEU A 1 87 ? -2.363 5.767 -2.472 1.00 96.88 87 LEU A O 1
ATOM 684 N N . GLY A 1 88 ? -1.211 7.080 -3.889 1.00 96.94 88 GLY A N 1
ATOM 685 C CA . GLY A 1 88 ? -2.255 8.093 -4.033 1.00 96.94 88 GLY A CA 1
ATOM 686 C C . GLY A 1 88 ? -3.532 7.522 -4.654 1.00 96.94 88 GLY A C 1
ATOM 687 O O . GLY A 1 88 ? -4.615 7.742 -4.118 1.00 96.94 88 GLY A O 1
ATOM 688 N N . ILE A 1 89 ? -3.407 6.732 -5.726 1.00 97.25 89 ILE A N 1
ATOM 689 C CA . ILE A 1 89 ? -4.537 6.055 -6.385 1.00 97.25 89 ILE A CA 1
ATOM 690 C C . ILE A 1 89 ? -5.213 5.068 -5.428 1.00 97.25 89 ILE A C 1
ATOM 692 O O . ILE A 1 89 ? -6.429 5.123 -5.269 1.00 97.25 89 ILE A O 1
ATOM 696 N N . LEU A 1 90 ? -4.442 4.217 -4.742 1.00 96.69 90 LEU A N 1
ATOM 697 C CA . LEU A 1 90 ? -4.980 3.275 -3.755 1.00 96.69 90 LEU A CA 1
ATOM 698 C C . LEU A 1 90 ? -5.725 4.009 -2.638 1.00 96.69 90 LEU A C 1
ATOM 700 O O . LEU A 1 90 ? -6.820 3.601 -2.278 1.00 96.69 90 LEU A O 1
ATOM 704 N N . ALA A 1 91 ? -5.165 5.095 -2.101 1.00 96.12 91 ALA A N 1
ATOM 705 C CA . ALA A 1 91 ? -5.788 5.855 -1.023 1.00 96.12 91 ALA A CA 1
ATOM 706 C C . ALA A 1 91 ? -7.086 6.545 -1.463 1.00 96.12 91 ALA A C 1
ATOM 708 O O . ALA A 1 91 ? -8.097 6.452 -0.765 1.00 96.12 91 ALA A O 1
ATOM 709 N N . LEU A 1 92 ? -7.072 7.217 -2.619 1.00 95.56 92 LEU A N 1
ATOM 710 C CA . LEU A 1 92 ? -8.233 7.932 -3.154 1.00 95.56 92 LEU A CA 1
ATOM 711 C C . LEU A 1 92 ? -9.327 6.974 -3.643 1.00 95.56 92 LEU A C 1
ATOM 713 O O . LEU A 1 92 ? -10.503 7.288 -3.510 1.00 95.56 92 LEU A O 1
ATOM 717 N N . GLY A 1 93 ? -8.960 5.795 -4.141 1.00 93.69 93 GLY A N 1
ATOM 718 C CA . GLY A 1 93 ? -9.899 4.792 -4.644 1.00 93.69 93 GLY A CA 1
ATOM 719 C C . GLY A 1 93 ? -10.236 3.693 -3.635 1.00 93.69 93 GLY A C 1
ATOM 720 O O . GLY A 1 93 ? -10.909 2.731 -3.989 1.00 93.69 93 GLY A O 1
ATOM 721 N N . ALA A 1 94 ? -9.746 3.793 -2.395 1.00 92.50 94 ALA A N 1
ATOM 722 C CA . ALA A 1 94 ? -10.067 2.836 -1.345 1.00 92.50 94 ALA A CA 1
ATOM 723 C C . ALA A 1 94 ? -11.500 3.006 -0.870 1.00 92.50 94 ALA A C 1
ATOM 725 O O . ALA A 1 94 ? -11.867 4.049 -0.329 1.00 92.50 94 ALA A O 1
ATOM 726 N N . CYS A 1 95 ? -12.252 1.918 -0.978 1.00 85.06 95 CYS A N 1
ATOM 727 C CA . CYS A 1 95 ? -13.667 1.837 -0.681 1.00 85.06 95 CYS A CA 1
ATOM 728 C C . CYS A 1 95 ? -14.500 2.793 -1.559 1.00 85.06 95 CYS A C 1
ATOM 730 O O . CYS A 1 95 ? -14.000 3.789 -2.074 1.00 85.06 95 CYS A O 1
ATOM 732 N N . GLU A 1 96 ? -15.789 2.511 -1.740 1.00 81.06 96 GLU A N 1
ATOM 733 C CA . GLU A 1 96 ? -16.661 3.402 -2.515 1.00 81.06 96 GLU A CA 1
ATOM 734 C C . GLU A 1 96 ? -16.714 4.786 -1.851 1.00 81.06 96 GLU A C 1
ATOM 736 O O . GLU A 1 96 ? -17.154 4.927 -0.705 1.00 81.06 96 GLU A O 1
ATOM 741 N N . ASN A 1 97 ? -16.194 5.800 -2.543 1.00 84.38 97 ASN A N 1
ATOM 742 C CA . ASN A 1 97 ? -16.076 7.148 -2.008 1.00 84.38 97 ASN A CA 1
ATOM 743 C C . ASN A 1 97 ? -16.035 8.201 -3.136 1.00 84.38 97 ASN A C 1
ATOM 745 O O . ASN A 1 97 ? -15.675 7.878 -4.267 1.00 84.38 97 ASN A O 1
ATOM 749 N N . PRO A 1 98 ? -16.355 9.477 -2.846 1.00 85.38 98 PRO A N 1
ATOM 750 C CA . PRO A 1 98 ? -16.435 10.516 -3.877 1.00 85.38 98 PRO A CA 1
ATOM 751 C C . PRO A 1 98 ? -15.112 10.845 -4.590 1.00 85.38 98 PRO A C 1
ATOM 753 O O . PRO A 1 98 ? -15.132 11.483 -5.638 1.00 85.38 98 PRO A O 1
ATOM 756 N N . ASP A 1 99 ? -13.954 10.455 -4.047 1.00 90.50 99 ASP A N 1
ATOM 757 C CA . ASP A 1 99 ? -12.657 10.788 -4.645 1.00 90.50 99 ASP A CA 1
ATOM 758 C C . ASP A 1 99 ? -12.305 9.920 -5.855 1.00 90.50 99 ASP A C 1
ATOM 760 O O . ASP A 1 99 ? -11.378 10.259 -6.592 1.00 90.50 99 ASP A O 1
ATOM 764 N N . GLU A 1 100 ? -13.052 8.842 -6.100 1.00 87.88 100 GLU A N 1
ATOM 765 C CA . GLU A 1 100 ? -12.875 7.987 -7.274 1.00 87.88 100 GLU A CA 1
ATOM 766 C C . GLU A 1 100 ? -13.048 8.780 -8.583 1.00 87.88 100 GLU A C 1
ATOM 768 O O . GLU A 1 100 ? -12.291 8.589 -9.537 1.00 87.88 100 GLU A O 1
ATOM 773 N N . GLU A 1 101 ? -13.944 9.774 -8.604 1.00 90.56 101 GLU A N 1
ATOM 774 C CA . GLU A 1 101 ? -14.134 10.663 -9.758 1.00 90.56 101 GLU A CA 1
ATOM 775 C C . GLU A 1 101 ? -12.846 11.415 -10.129 1.00 90.56 101 GLU A C 1
ATOM 777 O O . GLU A 1 101 ? -12.539 11.589 -11.310 1.00 90.56 101 GLU A O 1
ATOM 782 N N . PHE A 1 102 ? -12.038 11.802 -9.136 1.00 94.31 102 PHE A N 1
ATOM 783 C CA . PHE A 1 102 ? -10.758 12.466 -9.383 1.00 94.31 102 PHE A CA 1
ATOM 784 C C . PHE A 1 102 ? -9.761 11.539 -10.088 1.00 94.31 102 PHE A C 1
ATOM 786 O O . PHE A 1 102 ? -9.042 11.984 -10.982 1.00 94.31 102 PHE A O 1
ATOM 793 N N . ILE A 1 103 ? -9.737 10.248 -9.735 1.00 93.25 103 ILE A N 1
ATOM 794 C CA . ILE A 1 103 ? -8.851 9.257 -10.368 1.00 93.25 103 ILE A CA 1
ATOM 795 C C . ILE A 1 103 ? -9.156 9.158 -11.864 1.00 93.25 103 ILE A C 1
ATOM 797 O O . ILE A 1 103 ? -8.233 9.181 -12.688 1.00 93.25 103 ILE A O 1
ATOM 801 N N . HIS A 1 104 ? -10.443 9.085 -12.208 1.00 91.06 104 HIS A N 1
AT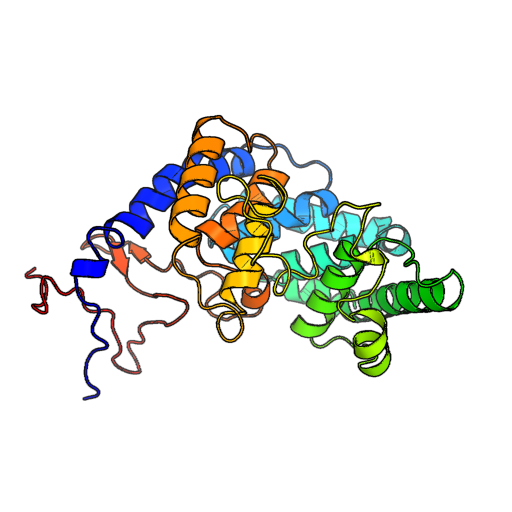OM 802 C CA . HIS A 1 104 ? -10.903 9.017 -13.591 1.00 91.06 104 HIS A CA 1
ATOM 803 C C . HIS A 1 104 ? -10.673 10.333 -14.337 1.00 91.06 104 HIS A C 1
ATOM 805 O O . HIS A 1 104 ? -10.061 10.322 -15.406 1.00 91.06 104 HIS A O 1
ATOM 811 N N . GLY A 1 105 ? -11.108 11.459 -13.765 1.00 90.88 105 GLY A N 1
ATOM 812 C CA . GLY A 1 105 ? -11.014 12.778 -14.391 1.00 90.88 105 GLY A CA 1
ATOM 813 C C . GLY A 1 105 ? -9.576 13.239 -14.633 1.00 90.88 105 GLY A C 1
ATOM 814 O O . GLY A 1 105 ? -9.297 13.875 -15.645 1.00 90.88 105 GLY A O 1
ATOM 815 N N . ALA A 1 106 ? -8.640 12.878 -13.749 1.00 93.62 106 ALA A N 1
ATOM 816 C CA . ALA A 1 106 ? -7.221 13.197 -13.906 1.00 93.62 106 ALA A CA 1
ATOM 817 C C . ALA A 1 106 ? -6.421 12.121 -14.671 1.00 93.62 106 ALA A C 1
ATOM 819 O O . ALA A 1 106 ? -5.204 12.270 -14.828 1.00 93.62 106 ALA A O 1
ATOM 820 N N . HIS A 1 107 ? -7.076 11.054 -15.151 1.00 95.88 107 HIS A N 1
ATOM 821 C CA . HIS A 1 107 ? -6.472 9.923 -15.870 1.00 95.88 107 HIS A CA 1
ATOM 822 C C . HIS A 1 107 ? -5.300 9.256 -15.123 1.00 95.88 107 HIS A C 1
ATOM 824 O O . HIS A 1 107 ? -4.321 8.818 -15.737 1.00 95.88 107 HIS A O 1
ATOM 830 N N . LEU A 1 108 ? -5.382 9.164 -13.791 1.00 96.94 108 LEU A N 1
ATOM 831 C CA . LEU A 1 108 ? -4.245 8.749 -12.957 1.00 96.94 108 LEU A CA 1
ATOM 832 C C . LEU A 1 108 ? -3.793 7.312 -13.227 1.00 96.94 108 LEU A C 1
ATOM 834 O O . LEU A 1 108 ? -2.599 7.034 -13.198 1.00 96.94 108 LEU A O 1
ATOM 838 N N . VAL A 1 109 ? -4.727 6.407 -13.534 1.00 97.44 109 VAL A N 1
ATOM 839 C CA . VAL A 1 109 ? -4.410 5.000 -13.835 1.00 97.44 109 VAL A CA 1
ATOM 840 C C . VAL A 1 109 ? -3.569 4.883 -15.110 1.00 97.44 109 VAL A C 1
ATOM 842 O O . VAL A 1 109 ? -2.602 4.127 -15.136 1.00 97.44 109 VAL A O 1
ATOM 845 N N . SER A 1 110 ? -3.879 5.675 -16.145 1.00 97.62 110 SER A N 1
ATOM 846 C CA . SER A 1 110 ? -3.081 5.710 -17.380 1.00 97.62 110 SER A CA 1
ATOM 847 C C . SER A 1 110 ? -1.676 6.243 -17.109 1.00 97.62 110 SER A C 1
ATOM 849 O O . SER A 1 110 ? -0.696 5.614 -17.491 1.00 97.62 110 SER A O 1
ATOM 851 N N . LYS A 1 111 ? -1.576 7.355 -16.372 1.00 97.38 111 LYS A N 1
ATOM 852 C CA . LYS A 1 111 ? -0.298 7.971 -15.979 1.00 97.38 111 LYS A CA 1
ATOM 853 C C . LYS A 1 111 ? 0.561 7.035 -15.131 1.00 97.38 111 LYS A C 1
ATOM 855 O O . LYS A 1 111 ? 1.784 7.011 -15.261 1.00 97.38 111 LYS A O 1
ATOM 860 N N . LEU A 1 112 ? -0.069 6.245 -14.262 1.00 98.44 112 LEU A N 1
ATOM 861 C CA . LEU A 1 112 ? 0.620 5.199 -13.517 1.00 98.44 112 LEU A CA 1
ATOM 862 C C . LEU A 1 112 ? 1.146 4.103 -14.451 1.00 98.44 112 LEU A C 1
ATOM 864 O O . LEU A 1 112 ? 2.259 3.631 -14.235 1.00 98.44 112 LEU A O 1
ATOM 868 N N . GLY A 1 113 ? 0.387 3.732 -15.485 1.00 98.31 113 GLY A N 1
ATOM 869 C CA . GLY A 1 113 ? 0.822 2.792 -16.522 1.00 98.31 113 GLY A CA 1
ATOM 870 C C . GLY A 1 113 ? 2.089 3.273 -17.227 1.00 98.31 113 GLY A C 1
ATOM 871 O O . GLY A 1 113 ? 3.054 2.518 -17.332 1.00 98.31 113 GLY A O 1
ATOM 872 N N . ASP A 1 114 ? 2.136 4.554 -17.597 1.00 97.75 114 ASP A N 1
ATOM 873 C CA . ASP A 1 114 ? 3.318 5.169 -18.214 1.00 97.75 114 ASP A CA 1
ATOM 874 C C . ASP A 1 114 ? 4.528 5.152 -17.266 1.00 97.75 114 ASP A C 1
ATOM 876 O O . ASP A 1 114 ? 5.632 4.767 -17.659 1.00 97.75 114 ASP A O 1
ATOM 880 N N . LYS A 1 115 ? 4.330 5.502 -15.986 1.00 98.12 115 LYS A N 1
ATOM 881 C CA . LYS A 1 115 ? 5.400 5.443 -14.974 1.00 98.12 115 LYS A CA 1
ATOM 882 C C . LYS A 1 115 ? 5.874 4.011 -14.723 1.00 98.12 115 LYS A C 1
ATOM 884 O O . LYS A 1 115 ? 7.075 3.796 -14.608 1.00 98.12 115 LYS A O 1
ATOM 889 N N . PHE A 1 116 ? 4.971 3.033 -14.662 1.00 98.38 116 PHE A N 1
ATOM 890 C CA . PHE A 1 116 ? 5.333 1.619 -14.533 1.00 98.38 116 PHE A CA 1
ATOM 891 C C . PHE A 1 116 ? 6.134 1.144 -15.749 1.00 98.38 116 PHE A C 1
ATOM 893 O O . PHE A 1 116 ? 7.154 0.480 -15.593 1.00 98.38 116 PHE A O 1
ATOM 900 N N . GLN A 1 117 ? 5.739 1.542 -16.959 1.00 98.19 117 GLN A N 1
ATOM 901 C CA . GLN A 1 117 ? 6.488 1.221 -18.169 1.00 98.19 117 GLN A CA 1
ATOM 902 C C . GLN A 1 117 ? 7.890 1.851 -18.166 1.00 98.19 117 GLN A C 1
ATOM 904 O O . GLN A 1 117 ? 8.843 1.200 -18.597 1.00 98.19 117 GLN A O 1
ATOM 909 N N . ALA A 1 118 ? 8.042 3.070 -17.642 1.00 97.88 118 ALA A N 1
ATOM 910 C CA . ALA A 1 118 ? 9.347 3.712 -17.483 1.00 97.88 118 ALA A CA 1
ATOM 911 C C . ALA A 1 118 ? 10.263 2.949 -16.503 1.00 97.88 118 ALA A C 1
ATOM 913 O O . ALA A 1 118 ? 11.461 2.829 -16.754 1.00 97.88 118 ALA A O 1
ATOM 914 N N . GLU A 1 119 ? 9.711 2.374 -15.427 1.00 98.25 119 GLU A N 1
ATOM 915 C CA . GLU A 1 119 ? 10.464 1.480 -14.534 1.00 98.25 119 GLU A CA 1
ATOM 916 C C . GLU A 1 119 ? 10.999 0.262 -15.297 1.00 98.25 119 GLU A C 1
ATOM 918 O O . GLU A 1 119 ? 12.187 -0.047 -15.208 1.00 98.25 119 GLU A O 1
ATOM 923 N N . ILE A 1 120 ? 10.140 -0.396 -16.087 1.00 97.81 120 ILE A N 1
ATOM 924 C CA . ILE A 1 120 ? 10.512 -1.569 -16.892 1.00 97.81 120 ILE A CA 1
ATOM 925 C C . ILE A 1 120 ? 11.598 -1.216 -17.918 1.00 97.81 120 ILE A C 1
ATOM 927 O O . ILE A 1 120 ? 12.596 -1.926 -18.016 1.00 97.81 120 ILE A O 1
ATOM 931 N N . GLN A 1 121 ? 11.467 -0.093 -18.626 1.00 97.56 121 GLN A N 1
ATOM 932 C CA . GLN A 1 121 ? 12.478 0.368 -19.589 1.00 97.56 121 GLN A CA 1
ATOM 933 C C . GLN A 1 121 ? 13.830 0.652 -18.923 1.00 97.56 121 GLN A C 1
ATOM 935 O O . GLN A 1 121 ? 14.890 0.357 -19.486 1.00 97.56 121 GLN A O 1
ATOM 940 N N . ASN A 1 122 ? 13.820 1.194 -17.703 1.00 98.00 122 ASN A N 1
ATOM 941 C CA . ASN A 1 122 ? 15.054 1.385 -16.953 1.00 98.00 122 ASN A CA 1
ATOM 942 C C . ASN A 1 122 ? 15.692 0.038 -16.598 1.00 98.00 122 ASN A C 1
ATOM 944 O O . ASN A 1 122 ? 16.895 -0.125 -16.768 1.00 98.00 122 ASN A O 1
ATOM 948 N N . MET A 1 123 ? 14.893 -0.958 -16.207 1.00 96.44 123 MET A N 1
ATOM 949 C CA . MET A 1 123 ? 15.380 -2.311 -15.920 1.00 96.44 123 MET A CA 1
ATOM 950 C C . MET A 1 123 ? 15.969 -3.006 -17.151 1.00 96.44 123 MET A C 1
ATOM 952 O O . MET A 1 123 ? 16.956 -3.730 -17.027 1.00 96.44 123 MET A O 1
ATOM 956 N N . GLU A 1 124 ? 15.405 -2.789 -18.337 1.00 95.38 124 GLU A N 1
ATOM 957 C CA . GLU A 1 124 ? 15.941 -3.316 -19.601 1.00 95.38 124 GLU A CA 1
ATOM 958 C C . GLU A 1 124 ? 17.334 -2.753 -19.920 1.00 95.38 124 GLU A C 1
ATOM 960 O O . GLU A 1 124 ? 18.172 -3.449 -20.492 1.00 95.38 124 GLU A O 1
ATOM 965 N N . THR A 1 125 ? 17.599 -1.508 -19.521 1.00 96.31 125 THR A N 1
ATOM 966 C CA . THR A 1 125 ? 18.807 -0.761 -19.909 1.00 96.31 125 THR A CA 1
ATOM 967 C C . THR A 1 125 ? 19.849 -0.626 -18.795 1.00 96.31 125 THR A C 1
ATOM 969 O O . THR A 1 125 ? 21.015 -0.365 -19.085 1.00 96.31 125 THR A O 1
ATOM 972 N N . HIS A 1 126 ? 19.472 -0.853 -17.534 1.00 95.31 126 HIS A N 1
ATOM 973 C CA . HIS A 1 126 ? 20.313 -0.636 -16.352 1.00 95.31 126 HIS A CA 1
ATOM 974 C C . HIS A 1 126 ? 20.428 -1.896 -15.492 1.00 95.31 126 HIS A C 1
ATOM 976 O O . HIS A 1 126 ? 20.223 -1.859 -14.277 1.00 95.31 126 HIS A O 1
ATOM 982 N N . ASP A 1 127 ? 20.769 -3.021 -16.129 1.00 92.81 127 ASP A N 1
ATOM 983 C CA . ASP A 1 127 ? 21.071 -4.287 -15.446 1.00 92.81 127 ASP A CA 1
ATOM 984 C C . ASP A 1 127 ? 19.926 -4.722 -14.509 1.00 92.81 127 ASP A C 1
ATOM 986 O O . ASP A 1 127 ? 20.116 -5.035 -13.338 1.00 92.81 127 ASP A O 1
ATOM 990 N N . GLY A 1 128 ? 18.685 -4.663 -14.991 1.00 91.69 128 GLY A N 1
ATOM 991 C CA . GLY A 1 128 ? 17.513 -5.087 -14.228 1.00 91.69 128 GLY A CA 1
ATOM 992 C C . GLY A 1 128 ? 17.119 -4.171 -13.068 1.00 91.69 128 GLY A C 1
ATOM 993 O O . GLY A 1 128 ? 16.231 -4.557 -12.310 1.00 91.69 128 GLY A O 1
ATOM 994 N N . ASN A 1 129 ? 17.737 -2.999 -12.895 1.00 93.56 129 ASN A N 1
ATOM 995 C CA . ASN A 1 129 ? 17.407 -2.079 -11.803 1.00 93.56 129 ASN A CA 1
ATOM 996 C C . ASN A 1 129 ? 16.257 -1.131 -12.203 1.00 93.56 129 ASN A C 1
ATOM 998 O O . ASN A 1 129 ? 16.349 -0.479 -13.246 1.00 93.56 129 ASN A O 1
ATOM 1002 N N . PRO A 1 130 ? 15.176 -1.027 -11.410 1.00 96.38 130 PRO A N 1
ATOM 1003 C CA . PRO A 1 130 ? 14.112 -0.046 -11.647 1.00 96.38 130 PRO A CA 1
ATOM 1004 C C . PRO A 1 130 ? 14.600 1.389 -11.378 1.00 96.38 130 PRO A C 1
ATOM 1006 O O . PRO A 1 130 ? 15.641 1.586 -10.750 1.00 96.38 130 PRO A O 1
ATOM 1009 N N . LEU A 1 131 ? 13.836 2.395 -11.817 1.00 97.19 131 LEU A N 1
ATOM 1010 C CA . LEU A 1 131 ? 14.051 3.802 -11.435 1.00 97.19 131 LEU A CA 1
ATOM 1011 C C . LEU A 1 131 ? 13.876 3.992 -9.925 1.00 97.19 131 LEU A C 1
ATOM 1013 O O . LEU A 1 131 ? 14.479 4.884 -9.328 1.00 97.19 131 LEU A O 1
ATOM 1017 N N . THR A 1 132 ? 13.026 3.165 -9.314 1.00 95.50 132 THR A N 1
ATOM 1018 C CA . THR A 1 132 ? 12.753 3.184 -7.879 1.00 95.50 132 THR A CA 1
ATOM 1019 C C . THR A 1 132 ? 13.295 1.940 -7.171 1.00 95.50 132 THR A C 1
ATOM 1021 O O . THR A 1 132 ? 14.492 1.813 -6.936 1.00 95.50 132 THR A O 1
ATOM 1024 N N . ASN A 1 133 ? 12.417 1.038 -6.739 1.00 91.88 133 ASN A N 1
ATOM 1025 C CA . ASN A 1 133 ? 12.737 -0.215 -6.071 1.00 91.88 133 ASN A CA 1
ATOM 1026 C C . ASN A 1 133 ? 11.553 -1.182 -6.213 1.00 91.88 133 ASN A C 1
ATOM 1028 O O . ASN A 1 133 ? 10.451 -0.789 -6.597 1.00 91.88 133 ASN A O 1
ATOM 1032 N N . TYR A 1 134 ? 11.756 -2.451 -5.862 1.00 92.38 134 TYR A N 1
ATOM 1033 C CA . TYR A 1 134 ? 10.720 -3.473 -6.038 1.00 92.38 134 TYR A CA 1
ATOM 1034 C C . TYR A 1 134 ? 9.486 -3.271 -5.160 1.00 92.38 134 TYR A C 1
ATOM 1036 O O . TYR A 1 134 ? 8.414 -3.738 -5.531 1.00 92.38 134 TYR A O 1
ATOM 1044 N N . TYR A 1 135 ? 9.588 -2.539 -4.046 1.00 89.38 135 TYR A N 1
ATOM 1045 C CA . TYR A 1 135 ? 8.413 -2.171 -3.256 1.00 89.38 135 TYR A CA 1
ATOM 1046 C C . TYR A 1 135 ? 7.505 -1.218 -4.042 1.00 89.38 135 TYR A C 1
ATOM 1048 O O . TYR A 1 135 ? 6.317 -1.485 -4.206 1.00 89.38 135 TYR A O 1
ATOM 1056 N N . GLN A 1 136 ? 8.074 -0.151 -4.605 1.00 95.56 136 GLN A N 1
ATOM 1057 C CA . GLN A 1 136 ? 7.330 0.813 -5.417 1.00 95.56 136 GLN A CA 1
ATOM 1058 C C . GLN A 1 136 ? 6.826 0.202 -6.729 1.00 95.56 136 GLN A C 1
ATOM 1060 O O . GLN A 1 136 ? 5.676 0.431 -7.097 1.00 95.56 136 GLN A O 1
ATOM 1065 N N . LEU A 1 137 ? 7.638 -0.639 -7.377 1.00 96.44 137 LEU A N 1
ATOM 1066 C CA . LEU A 1 137 ? 7.243 -1.383 -8.574 1.00 96.44 137 LEU A CA 1
ATOM 1067 C C . LEU A 1 137 ? 6.066 -2.334 -8.294 1.00 96.44 137 LEU A C 1
ATOM 1069 O O . LEU A 1 137 ? 5.115 -2.387 -9.073 1.00 96.44 137 LEU A O 1
ATOM 1073 N N . SER A 1 138 ? 6.099 -3.049 -7.162 1.00 95.75 138 SER A N 1
ATOM 1074 C CA . SER A 1 138 ? 5.001 -3.928 -6.726 1.00 95.75 138 SER A CA 1
ATOM 1075 C C . SER A 1 138 ? 3.737 -3.136 -6.405 1.00 95.75 138 SER A C 1
ATOM 1077 O O . SER A 1 138 ? 2.643 -3.563 -6.760 1.00 95.75 138 SER A O 1
ATOM 1079 N N . LEU A 1 139 ? 3.875 -1.972 -5.764 1.00 96.06 139 LEU A N 1
ATOM 1080 C CA . LEU A 1 139 ? 2.746 -1.107 -5.431 1.00 96.06 139 LEU A CA 1
ATOM 1081 C C . LEU A 1 139 ? 2.082 -0.531 -6.690 1.00 96.06 139 LEU A C 1
ATOM 1083 O O . LEU A 1 139 ? 0.856 -0.511 -6.780 1.00 96.06 139 LEU A O 1
ATOM 1087 N N . ALA A 1 140 ? 2.883 -0.126 -7.680 1.00 98.19 140 ALA A N 1
ATOM 1088 C CA . ALA A 1 140 ? 2.399 0.314 -8.984 1.00 98.19 140 ALA A CA 1
ATOM 1089 C C . ALA A 1 140 ? 1.657 -0.802 -9.726 1.00 98.19 140 ALA A C 1
ATOM 1091 O O . ALA A 1 140 ? 0.532 -0.587 -10.172 1.00 98.19 140 ALA A O 1
ATOM 1092 N N . LEU A 1 141 ? 2.231 -2.008 -9.787 1.00 98.31 141 LEU A N 1
ATOM 1093 C CA . LEU A 1 141 ? 1.564 -3.165 -10.385 1.00 98.31 141 LEU A CA 1
ATOM 1094 C C . LEU A 1 141 ? 0.248 -3.506 -9.667 1.00 98.31 141 LEU A C 1
ATOM 1096 O O . LEU A 1 141 ? -0.757 -3.778 -10.322 1.00 98.31 141 LEU A O 1
ATOM 1100 N N . LEU A 1 142 ? 0.237 -3.464 -8.332 1.00 97.00 142 LEU A N 1
ATOM 1101 C CA . LEU A 1 142 ? -0.955 -3.709 -7.522 1.00 97.00 142 LEU A CA 1
ATOM 1102 C C . LEU A 1 142 ? -2.070 -2.704 -7.838 1.00 97.00 142 LEU A C 1
ATOM 1104 O O . LEU A 1 142 ? -3.204 -3.108 -8.084 1.00 97.00 142 LEU A O 1
ATOM 1108 N N . ALA A 1 143 ? -1.752 -1.409 -7.858 1.00 97.81 143 ALA A N 1
ATOM 1109 C CA . ALA A 1 143 ? -2.721 -0.369 -8.185 1.00 97.81 143 ALA A CA 1
ATOM 1110 C C . ALA A 1 143 ? -3.226 -0.500 -9.632 1.00 97.81 143 ALA A C 1
ATOM 1112 O O . ALA A 1 143 ? -4.429 -0.422 -9.864 1.00 97.81 143 ALA A O 1
ATOM 1113 N N . LEU A 1 144 ? -2.350 -0.780 -10.602 1.00 98.44 144 LEU A N 1
ATOM 1114 C CA . LEU A 1 144 ? -2.778 -1.039 -11.980 1.00 98.44 144 LEU A CA 1
ATOM 1115 C C . LEU A 1 144 ? -3.720 -2.245 -12.064 1.00 98.44 144 LEU A C 1
ATOM 1117 O O . LEU A 1 144 ? -4.754 -2.157 -12.713 1.00 98.44 144 LEU A O 1
ATOM 1121 N N . CYS A 1 145 ? -3.418 -3.340 -11.370 1.00 97.50 145 CYS A N 1
ATOM 1122 C CA . CYS A 1 145 ? -4.280 -4.521 -11.332 1.00 97.50 145 CYS A CA 1
ATOM 1123 C C . CYS A 1 145 ? -5.666 -4.207 -10.741 1.00 97.50 145 CYS A C 1
ATOM 1125 O O . CYS A 1 145 ? -6.685 -4.528 -11.349 1.00 97.50 145 CYS A O 1
ATOM 1127 N N . LEU A 1 146 ? -5.718 -3.536 -9.586 1.00 95.12 146 LEU A N 1
ATOM 1128 C CA . LEU A 1 146 ? -6.974 -3.245 -8.885 1.00 95.12 146 LEU A CA 1
ATOM 1129 C C . LEU A 1 146 ? -7.874 -2.253 -9.632 1.00 95.12 146 LEU A C 1
ATOM 1131 O O . LEU A 1 146 ? -9.094 -2.372 -9.558 1.00 95.12 146 LEU A O 1
ATOM 1135 N N . PHE A 1 147 ? -7.285 -1.300 -10.356 1.00 95.31 147 PHE A N 1
ATOM 1136 C CA . PHE A 1 147 ? -8.010 -0.248 -11.076 1.00 95.31 147 PHE A CA 1
ATOM 1137 C C . PHE A 1 147 ? -8.070 -0.481 -12.594 1.00 95.31 147 PHE A C 1
ATOM 1139 O O . PHE A 1 147 ? -8.297 0.460 -13.353 1.00 95.31 147 PHE A O 1
ATOM 1146 N N . ASN A 1 148 ? -7.885 -1.727 -13.049 1.00 95.31 148 ASN A N 1
ATOM 1147 C CA . ASN A 1 148 ? -7.965 -2.126 -14.462 1.00 95.31 148 ASN A CA 1
ATOM 1148 C C . ASN A 1 148 ? -7.049 -1.308 -15.401 1.00 95.31 148 ASN A C 1
ATOM 1150 O O . ASN A 1 148 ? -7.414 -0.983 -16.532 1.00 95.31 148 ASN A O 1
ATOM 1154 N N . GLY A 1 149 ? -5.858 -0.955 -14.925 1.00 96.75 149 GLY A N 1
ATOM 1155 C CA . GLY A 1 149 ? -4.806 -0.319 -15.708 1.00 96.75 149 GLY A CA 1
ATOM 1156 C C . GLY A 1 149 ? -4.104 -1.286 -16.663 1.00 96.75 149 GLY A C 1
ATOM 1157 O O . GLY A 1 149 ? -4.122 -2.502 -16.483 1.00 96.75 149 GLY A O 1
ATOM 1158 N N . SER A 1 150 ? -3.453 -0.732 -17.686 1.00 95.38 150 SER A N 1
ATOM 1159 C CA . SER A 1 150 ? -2.706 -1.508 -18.681 1.00 95.38 150 SER A CA 1
ATOM 1160 C C . SER A 1 150 ? -1.269 -1.772 -18.227 1.00 95.38 150 SER A C 1
ATOM 1162 O O . SER A 1 150 ? -0.583 -0.857 -17.772 1.00 95.38 150 SER A O 1
ATOM 1164 N N . TYR A 1 151 ? -0.804 -3.013 -18.374 1.00 96.88 151 TYR A N 1
ATOM 1165 C CA . TYR A 1 151 ? 0.582 -3.422 -18.139 1.00 96.88 151 TYR A CA 1
ATOM 1166 C C . TYR A 1 151 ? 0.908 -4.720 -18.894 1.00 96.88 151 TYR A C 1
ATOM 1168 O O . TYR A 1 151 ? 0.030 -5.522 -19.214 1.00 96.88 151 TYR A O 1
ATOM 1176 N N . SER A 1 152 ? 2.193 -4.949 -19.173 1.00 96.44 152 SER A N 1
ATOM 1177 C CA . SER A 1 152 ? 2.669 -6.151 -19.869 1.00 96.44 152 SER A CA 1
ATOM 1178 C C . SER A 1 152 ? 2.779 -7.345 -18.917 1.00 96.44 152 SER A C 1
ATOM 1180 O O . SER A 1 152 ? 3.671 -7.393 -18.066 1.00 96.44 152 SER A O 1
ATOM 1182 N N . ILE A 1 153 ? 1.916 -8.350 -19.098 1.00 95.00 153 ILE A N 1
ATOM 1183 C CA . ILE A 1 153 ? 1.989 -9.618 -18.350 1.00 95.00 153 ILE A CA 1
ATOM 1184 C C . ILE A 1 153 ? 3.344 -10.297 -18.572 1.00 95.00 153 ILE A C 1
ATOM 1186 O O . ILE A 1 153 ? 3.940 -10.784 -17.617 1.00 95.00 153 ILE A O 1
ATOM 1190 N N . THR A 1 154 ? 3.870 -10.276 -19.799 1.00 96.06 154 THR A N 1
ATOM 1191 C CA . THR A 1 154 ? 5.182 -10.855 -20.121 1.00 96.06 154 THR A CA 1
ATOM 1192 C C . THR A 1 154 ? 6.287 -10.222 -19.277 1.00 96.06 154 THR A C 1
ATOM 1194 O O . THR A 1 154 ? 7.065 -10.936 -18.643 1.00 96.06 154 THR A O 1
ATOM 1197 N N . SER A 1 155 ? 6.314 -8.889 -19.193 1.00 94.19 155 SER A N 1
ATOM 1198 C CA . SER A 1 155 ? 7.298 -8.160 -18.385 1.00 94.19 155 SER A CA 1
ATOM 1199 C C . SER A 1 155 ? 7.143 -8.487 -16.900 1.00 94.19 155 SER A C 1
ATOM 1201 O O . SER A 1 155 ? 8.138 -8.751 -16.229 1.00 94.19 155 SER A O 1
ATOM 1203 N N . VAL A 1 156 ? 5.906 -8.557 -16.396 1.00 94.25 156 VAL A N 1
ATOM 1204 C CA . VAL A 1 156 ? 5.631 -8.964 -15.008 1.00 94.25 156 VAL A CA 1
ATOM 1205 C C . VAL A 1 156 ? 6.174 -10.366 -14.737 1.00 94.25 156 VAL A C 1
ATOM 1207 O O . VAL A 1 156 ? 6.941 -10.547 -13.796 1.00 94.25 156 VAL A O 1
ATOM 1210 N N . THR A 1 157 ? 5.849 -11.350 -15.580 1.00 93.12 157 THR A N 1
ATOM 1211 C CA . THR A 1 157 ? 6.309 -12.736 -15.392 1.00 93.12 157 THR A CA 1
ATOM 1212 C C . THR A 1 157 ? 7.826 -12.885 -15.455 1.00 93.12 157 THR A C 1
ATOM 1214 O O . THR A 1 157 ? 8.373 -13.760 -14.791 1.00 93.12 157 THR A O 1
ATOM 1217 N N . TYR A 1 158 ? 8.510 -12.031 -16.219 1.00 93.81 158 TYR A N 1
ATOM 1218 C CA . TYR A 1 158 ? 9.964 -12.048 -16.341 1.00 93.81 158 TYR A CA 1
ATOM 1219 C C . TYR A 1 158 ? 10.653 -11.396 -15.133 1.00 93.81 158 TYR A C 1
ATOM 1221 O O . TYR A 1 158 ? 11.572 -11.970 -14.545 1.00 93.81 158 TYR A O 1
ATOM 1229 N N . TYR A 1 159 ? 10.197 -10.206 -14.733 1.00 93.62 159 TYR A N 1
ATOM 1230 C CA . TYR A 1 159 ? 10.875 -9.407 -13.713 1.00 93.62 159 TYR A CA 1
ATOM 1231 C C . TYR A 1 159 ? 10.499 -9.777 -12.273 1.00 93.62 159 TYR A C 1
ATOM 1233 O O . TYR A 1 159 ? 11.346 -9.667 -11.392 1.00 93.62 159 TYR A O 1
ATOM 1241 N N . PHE A 1 160 ? 9.295 -10.295 -12.021 1.00 91.19 160 PHE A N 1
ATOM 1242 C CA . PHE A 1 160 ? 8.836 -10.687 -10.6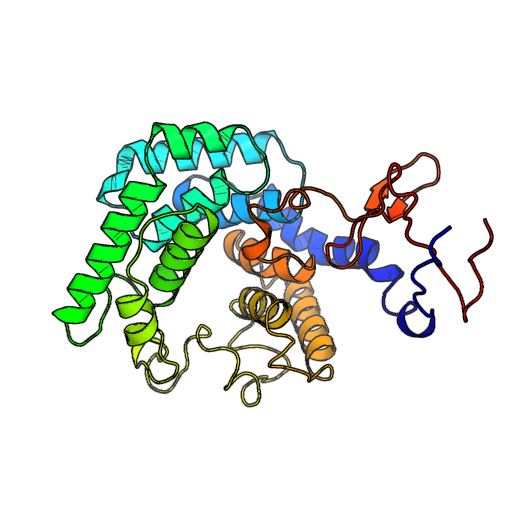78 1.00 91.19 160 PHE A CA 1
ATOM 1243 C C . PHE A 1 160 ? 9.138 -12.159 -10.338 1.00 91.19 160 PHE A C 1
ATOM 1245 O O . PHE A 1 160 ? 8.432 -12.796 -9.554 1.00 91.19 160 PHE A O 1
ATOM 1252 N N . THR A 1 161 ? 10.189 -12.731 -10.932 1.00 88.62 161 THR A N 1
ATOM 1253 C CA . THR A 1 161 ? 10.659 -14.073 -10.566 1.00 88.62 161 THR A CA 1
ATOM 1254 C C . THR A 1 161 ? 11.285 -14.063 -9.166 1.00 88.62 161 THR A C 1
ATOM 1256 O O . THR A 1 161 ? 12.025 -13.133 -8.842 1.00 88.62 161 THR A O 1
ATOM 1259 N N . PRO A 1 162 ? 11.033 -15.076 -8.313 1.00 79.94 162 PRO A N 1
ATOM 1260 C CA . PRO A 1 162 ? 11.539 -15.112 -6.938 1.00 79.94 162 PRO A CA 1
ATOM 1261 C C . PRO A 1 162 ? 13.051 -14.919 -6.781 1.00 79.94 162 PRO A C 1
ATOM 1263 O O . PRO A 1 162 ? 13.507 -14.457 -5.738 1.00 79.94 162 PRO A O 1
ATOM 1266 N N . GLU A 1 163 ? 13.816 -15.292 -7.802 1.00 81.31 163 GLU A N 1
ATOM 1267 C CA . GLU A 1 163 ? 15.274 -15.253 -7.851 1.00 81.31 163 GLU A CA 1
ATOM 1268 C C . GLU A 1 163 ? 15.831 -13.872 -8.249 1.00 81.31 163 GLU A C 1
ATOM 1270 O O . GLU A 1 163 ? 17.048 -13.693 -8.326 1.00 81.31 163 GLU A O 1
ATOM 1275 N N . ASN A 1 164 ? 14.972 -12.880 -8.507 1.00 88.38 164 ASN A N 1
ATOM 1276 C CA . ASN A 1 164 ? 15.413 -11.560 -8.937 1.00 88.38 164 ASN A CA 1
ATOM 1277 C C . ASN A 1 164 ? 16.231 -10.838 -7.851 1.00 88.38 164 ASN A C 1
ATOM 1279 O O . ASN A 1 164 ? 15.796 -10.694 -6.707 1.00 88.38 164 ASN A O 1
ATOM 1283 N N . LYS A 1 165 ? 17.398 -10.303 -8.232 1.00 87.31 165 LYS A N 1
ATOM 1284 C CA . LYS A 1 165 ? 18.331 -9.626 -7.316 1.00 87.31 165 LYS A CA 1
ATOM 1285 C C . LYS A 1 165 ? 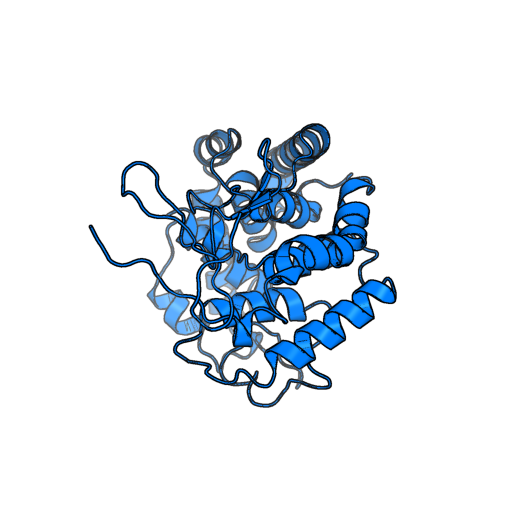17.727 -8.437 -6.567 1.00 87.31 165 LYS A C 1
ATOM 1287 O O . LYS A 1 165 ? 18.145 -8.148 -5.454 1.00 87.31 165 LYS A O 1
ATOM 1292 N N . ASN A 1 166 ? 16.735 -7.759 -7.142 1.00 86.50 166 ASN A N 1
ATOM 1293 C CA . ASN A 1 166 ? 16.137 -6.568 -6.536 1.00 86.50 166 ASN A CA 1
ATOM 1294 C C . ASN A 1 166 ? 15.246 -6.884 -5.322 1.00 86.50 166 ASN A C 1
ATOM 1296 O O . ASN A 1 166 ? 14.815 -5.971 -4.616 1.00 86.50 166 ASN A O 1
ATOM 1300 N N . TYR A 1 167 ? 14.988 -8.166 -5.051 1.00 81.44 167 TYR A N 1
ATOM 1301 C CA . TYR A 1 167 ? 14.434 -8.613 -3.778 1.00 81.44 167 TYR A CA 1
ATOM 1302 C C . TYR A 1 167 ? 15.474 -8.657 -2.654 1.00 81.44 167 TYR A C 1
ATOM 1304 O O . TYR A 1 167 ? 15.115 -9.020 -1.544 1.00 81.44 167 TYR A O 1
ATOM 1312 N N . TYR A 1 168 ? 16.739 -8.303 -2.886 1.00 75.44 168 TYR A N 1
ATOM 1313 C CA . TYR A 1 168 ? 17.818 -8.444 -1.908 1.00 75.44 168 TYR A CA 1
ATOM 1314 C C . TYR A 1 168 ? 18.612 -7.132 -1.774 1.00 75.44 168 TYR A C 1
ATOM 1316 O O . TYR A 1 168 ? 19.017 -6.520 -2.758 1.00 75.44 168 TYR A O 1
ATOM 1324 N N . PHE A 1 169 ? 18.859 -6.706 -0.538 1.00 67.38 169 PHE A N 1
ATOM 1325 C CA . PHE A 1 169 ? 19.794 -5.649 -0.160 1.00 67.38 169 PHE A CA 1
ATOM 1326 C C . PHE A 1 169 ? 21.043 -6.292 0.462 1.00 67.38 169 PHE A C 1
ATOM 1328 O O . PHE A 1 169 ? 21.100 -6.564 1.663 1.00 67.38 169 PHE A O 1
ATOM 1335 N N . GLY A 1 170 ? 22.050 -6.575 -0.370 1.00 67.62 170 GLY A N 1
ATOM 1336 C CA . GLY A 1 170 ? 23.181 -7.420 0.030 1.00 67.62 170 GLY A CA 1
ATOM 1337 C C . GLY A 1 170 ? 22.708 -8.848 0.320 1.00 67.62 170 GLY A C 1
ATOM 1338 O O . GLY A 1 170 ? 21.928 -9.400 -0.450 1.00 67.62 170 GLY A O 1
ATOM 1339 N N . ASP A 1 171 ? 23.114 -9.416 1.457 1.00 58.44 171 ASP A N 1
ATOM 1340 C CA . ASP A 1 171 ? 22.619 -10.725 1.918 1.00 58.44 171 ASP A CA 1
ATOM 1341 C C . ASP A 1 171 ? 21.242 -10.638 2.609 1.00 58.44 171 ASP A C 1
ATOM 1343 O O . ASP A 1 171 ? 20.661 -11.662 2.981 1.00 58.44 171 ASP A O 1
ATOM 1347 N N . GLN A 1 172 ? 20.718 -9.422 2.825 1.00 55.22 172 GLN A N 1
ATOM 1348 C CA . GLN A 1 172 ? 19.442 -9.198 3.502 1.00 55.22 172 GLN A CA 1
ATOM 1349 C C . GLN A 1 172 ? 18.301 -9.110 2.498 1.00 55.22 172 GLN A C 1
ATOM 1351 O O . GLN A 1 172 ? 18.273 -8.264 1.614 1.00 55.22 172 GLN A O 1
ATOM 1356 N N . PHE A 1 173 ? 17.325 -9.985 2.653 1.00 61.84 173 PHE A N 1
ATOM 1357 C CA . PHE A 1 173 ? 16.173 -10.073 1.775 1.00 61.84 173 PHE A CA 1
ATOM 1358 C C . PHE A 1 173 ? 15.141 -8.957 2.055 1.00 61.84 173 PHE A C 1
ATOM 1360 O O . PHE A 1 173 ? 14.753 -8.718 3.197 1.00 61.84 173 PHE A O 1
ATOM 1367 N N . SER A 1 174 ? 14.682 -8.275 1.005 1.00 56.44 174 SER A N 1
ATOM 1368 C CA . SER A 1 174 ? 13.525 -7.378 0.996 1.00 56.44 174 SER A CA 1
ATOM 1369 C C . SER A 1 174 ? 12.254 -8.217 0.953 1.00 56.44 174 SER A C 1
ATOM 1371 O O . SER A 1 174 ? 12.101 -9.101 0.113 1.00 56.44 174 SER A O 1
ATOM 1373 N N . VAL A 1 175 ? 11.330 -7.923 1.861 1.00 52.62 175 VAL A N 1
ATOM 1374 C CA . VAL A 1 175 ? 10.152 -8.723 2.231 1.00 52.62 175 VAL A CA 1
ATOM 1375 C C . VAL A 1 175 ? 9.144 -8.924 1.075 1.00 52.62 175 VAL A C 1
ATOM 1377 O O . VAL A 1 175 ? 8.042 -9.363 1.312 1.00 52.62 175 VAL A O 1
ATOM 1380 N N . ALA A 1 176 ? 9.453 -8.672 -0.199 1.00 44.38 176 ALA A N 1
ATOM 1381 C CA . ALA A 1 176 ? 8.491 -8.799 -1.301 1.00 44.38 176 ALA A CA 1
ATOM 1382 C C . ALA A 1 176 ? 8.382 -10.207 -1.951 1.00 44.38 176 ALA A C 1
ATOM 1384 O O . ALA A 1 176 ? 7.378 -10.466 -2.609 1.00 44.38 176 ALA A O 1
ATOM 1385 N N . THR A 1 177 ? 9.286 -11.167 -1.691 1.00 51.12 177 THR A N 1
ATOM 1386 C CA . THR A 1 177 ? 9.117 -12.592 -2.121 1.00 51.12 177 THR A CA 1
ATOM 1387 C C . THR A 1 177 ? 8.876 -13.518 -0.918 1.00 51.12 177 THR A C 1
ATOM 1389 O O . THR A 1 177 ? 9.604 -14.467 -0.621 1.00 51.12 177 THR A O 1
ATOM 1392 N N . LEU A 1 178 ? 7.823 -13.174 -0.185 1.00 49.34 178 LEU A N 1
ATOM 1393 C CA . LEU A 1 178 ? 7.422 -13.666 1.134 1.00 49.34 178 LEU A CA 1
ATOM 1394 C C . LEU A 1 178 ? 7.305 -15.198 1.280 1.00 49.34 178 LEU A C 1
ATOM 1396 O O . LEU A 1 178 ? 7.759 -15.757 2.278 1.00 49.34 178 LEU A O 1
ATOM 1400 N N . ALA A 1 179 ? 6.755 -15.916 0.300 1.00 47.31 179 ALA A N 1
ATOM 1401 C CA . ALA A 1 179 ? 6.283 -17.288 0.533 1.00 47.31 179 ALA A CA 1
ATOM 1402 C C . ALA A 1 179 ? 7.388 -18.323 0.843 1.00 47.31 179 ALA A C 1
ATOM 1404 O O . ALA A 1 179 ? 7.224 -19.141 1.748 1.00 47.31 179 ALA A O 1
ATOM 1405 N N . LYS A 1 180 ? 8.526 -18.296 0.129 1.00 48.09 180 LYS A N 1
ATOM 1406 C CA . LYS A 1 180 ? 9.591 -19.313 0.285 1.00 48.09 180 LYS A CA 1
ATOM 1407 C C . LYS A 1 180 ? 10.485 -19.078 1.513 1.00 48.09 180 LYS A C 1
ATOM 1409 O O . LYS A 1 180 ? 11.023 -20.041 2.050 1.00 48.09 180 LYS A O 1
ATOM 1414 N N . LYS A 1 181 ? 10.641 -17.830 1.980 1.00 52.06 181 LYS A N 1
ATOM 1415 C CA . LYS A 1 181 ? 11.575 -17.472 3.071 1.00 52.06 181 LYS A CA 1
ATOM 1416 C C . LYS A 1 181 ? 10.895 -17.221 4.425 1.00 52.06 181 LYS A C 1
ATOM 1418 O O . LYS A 1 181 ? 11.553 -17.396 5.451 1.00 52.06 181 LYS A O 1
ATOM 1423 N N . ILE A 1 182 ? 9.581 -16.950 4.473 1.00 53.75 182 ILE A N 1
ATOM 1424 C CA . ILE A 1 182 ? 8.791 -16.964 5.729 1.00 53.75 182 ILE A CA 1
ATOM 1425 C C . ILE A 1 182 ? 8.983 -18.272 6.507 1.00 53.75 182 ILE A C 1
ATOM 1427 O O . ILE A 1 182 ? 8.978 -18.276 7.737 1.00 53.75 182 ILE A O 1
ATOM 1431 N N . GLN A 1 183 ? 9.226 -19.374 5.796 1.00 48.62 183 GLN A N 1
ATOM 1432 C CA . GLN A 1 183 ? 9.533 -20.675 6.384 1.00 48.62 183 GLN A CA 1
ATOM 1433 C C . GLN A 1 183 ? 10.851 -20.693 7.193 1.00 48.62 183 GLN A C 1
ATOM 1435 O O . GLN A 1 183 ? 11.021 -21.568 8.035 1.00 48.62 183 GLN A O 1
ATOM 1440 N N . SER A 1 184 ? 11.761 -19.732 6.970 1.00 50.94 184 SER A N 1
ATOM 1441 C CA . SER A 1 184 ? 13.113 -19.680 7.553 1.00 50.94 184 SER A CA 1
ATOM 1442 C C . SER A 1 184 ? 13.440 -18.441 8.409 1.00 50.94 184 SER A C 1
ATOM 1444 O O . SER A 1 184 ? 14.455 -18.460 9.100 1.00 50.94 184 SER A O 1
ATOM 1446 N N . GLU A 1 185 ? 12.632 -17.369 8.385 1.00 52.59 185 GLU A N 1
ATOM 1447 C CA . GLU A 1 185 ? 13.050 -16.041 8.898 1.00 52.59 185 GLU A CA 1
ATOM 1448 C C . GLU A 1 185 ? 12.159 -15.395 9.969 1.00 52.59 185 GLU A C 1
ATOM 1450 O O . GLU A 1 185 ? 12.408 -14.254 10.355 1.00 52.59 185 GLU A O 1
ATOM 1455 N N . GLY A 1 186 ? 11.179 -16.112 10.521 1.00 57.25 186 GLY A N 1
ATOM 1456 C CA . GLY A 1 186 ? 10.456 -15.659 11.713 1.00 57.25 186 GLY A CA 1
ATOM 1457 C C . GLY A 1 186 ? 11.360 -15.615 12.952 1.00 57.25 186 GLY A C 1
ATOM 1458 O O . GLY A 1 186 ? 11.273 -16.496 13.802 1.00 57.25 186 GLY A O 1
ATOM 1459 N N . LYS A 1 187 ? 12.257 -14.630 13.077 1.00 62.69 187 LYS A N 1
ATOM 1460 C CA . LYS A 1 187 ? 13.030 -14.422 14.311 1.00 62.69 187 LYS A CA 1
ATOM 1461 C C . LYS A 1 187 ? 12.120 -13.730 15.321 1.00 62.69 187 LYS A C 1
ATOM 1463 O O . LYS A 1 187 ? 11.666 -12.616 15.077 1.00 62.69 187 LYS A O 1
ATOM 1468 N N . GLN A 1 188 ? 11.856 -14.389 16.451 1.00 71.81 188 GLN A N 1
ATOM 1469 C CA . GLN A 1 188 ? 10.997 -13.861 17.526 1.00 71.81 188 GLN A CA 1
ATOM 1470 C C . GLN A 1 188 ? 9.563 -13.525 17.055 1.00 71.81 188 GLN A C 1
ATOM 1472 O O . GLN A 1 188 ? 8.939 -12.577 17.540 1.00 71.81 188 GLN A O 1
ATOM 1477 N N . GLY A 1 189 ? 9.057 -14.259 16.059 1.00 77.75 189 GLY A N 1
ATOM 1478 C CA . GLY A 1 189 ? 7.729 -14.041 15.485 1.00 77.75 189 GLY A CA 1
ATOM 1479 C C . GLY A 1 189 ? 7.603 -12.849 14.526 1.00 77.75 189 GLY A C 1
ATOM 1480 O O . GLY A 1 189 ? 6.485 -12.544 14.122 1.00 77.75 189 GLY A O 1
ATOM 1481 N N . LEU A 1 190 ? 8.687 -12.170 14.134 1.00 81.75 190 LEU A N 1
ATOM 1482 C CA . LEU A 1 190 ? 8.644 -11.041 13.186 1.00 81.75 190 LEU A CA 1
ATOM 1483 C C . LEU A 1 190 ? 9.079 -11.444 11.772 1.00 81.75 190 LEU A C 1
ATOM 1485 O O . LEU A 1 190 ? 9.957 -12.289 11.608 1.00 81.75 190 LEU A O 1
ATOM 1489 N N . PHE A 1 191 ? 8.506 -10.797 10.752 1.00 78.62 191 PHE A N 1
ATOM 1490 C CA . PHE A 1 191 ? 8.896 -10.974 9.347 1.00 78.62 191 PHE A CA 1
ATOM 1491 C C . PHE A 1 191 ? 9.794 -9.820 8.902 1.00 78.62 191 PHE A C 1
ATOM 1493 O O . PHE A 1 191 ? 9.314 -8.712 8.647 1.00 78.62 191 PHE A O 1
ATOM 1500 N N . GLY A 1 192 ? 11.104 -10.069 8.839 1.00 78.56 192 GLY A N 1
ATOM 1501 C CA . GLY A 1 192 ? 12.108 -9.016 8.690 1.00 78.56 192 GLY A CA 1
ATOM 1502 C C . GLY A 1 192 ? 12.276 -8.255 10.006 1.00 78.56 192 GLY A C 1
ATOM 1503 O O . GLY A 1 192 ? 12.995 -8.702 10.898 1.00 78.56 192 GLY A O 1
ATOM 1504 N N . ASN A 1 193 ? 11.589 -7.120 10.146 1.00 82.69 193 ASN A N 1
ATOM 1505 C CA . ASN A 1 193 ? 11.509 -6.343 11.383 1.00 82.69 193 ASN A CA 1
ATOM 1506 C C . ASN A 1 193 ? 10.051 -5.986 11.734 1.00 82.69 193 ASN A C 1
ATOM 1508 O O . ASN A 1 193 ? 9.102 -6.362 11.045 1.00 82.69 193 ASN A O 1
ATOM 1512 N N . ILE A 1 194 ? 9.861 -5.255 12.833 1.00 87.62 194 ILE A N 1
ATOM 1513 C CA . ILE A 1 194 ? 8.530 -4.895 13.336 1.00 87.62 194 ILE A CA 1
ATOM 1514 C C . ILE A 1 194 ? 7.712 -4.024 12.361 1.00 87.62 194 ILE A C 1
ATOM 1516 O O . ILE A 1 194 ? 6.490 -4.144 12.321 1.00 87.62 194 ILE A O 1
ATOM 1520 N N . PHE A 1 195 ? 8.366 -3.201 11.538 1.00 87.50 195 PHE A N 1
ATOM 1521 C CA . PHE A 1 195 ? 7.717 -2.289 10.590 1.00 87.50 195 PHE A CA 1
ATOM 1522 C C . PHE A 1 195 ? 7.329 -2.973 9.273 1.00 87.50 195 PHE A C 1
ATOM 1524 O O . PHE A 1 195 ? 6.320 -2.614 8.679 1.00 87.50 195 PHE A O 1
ATOM 1531 N N . SER A 1 196 ? 8.064 -4.006 8.847 1.00 85.25 196 SER A N 1
ATOM 1532 C CA . SER A 1 196 ? 7.705 -4.826 7.675 1.00 85.25 196 SER A CA 1
ATOM 1533 C C . SER A 1 196 ? 6.694 -5.933 7.989 1.00 85.25 196 SER A C 1
ATOM 1535 O O . SER A 1 196 ? 6.064 -6.485 7.088 1.00 85.25 196 SER A O 1
ATOM 1537 N N . THR A 1 197 ? 6.519 -6.264 9.272 1.00 87.62 197 THR A N 1
ATOM 1538 C CA . THR A 1 197 ? 5.657 -7.371 9.712 1.00 87.62 197 THR A CA 1
ATOM 1539 C C . THR A 1 197 ? 4.187 -7.163 9.328 1.00 87.62 197 THR A C 1
ATOM 1541 O O . THR A 1 197 ? 3.514 -8.132 8.988 1.00 87.62 197 THR A O 1
ATOM 1544 N N . GLY A 1 198 ? 3.690 -5.922 9.320 1.00 88.94 198 GLY A N 1
ATOM 1545 C CA . GLY A 1 198 ? 2.306 -5.614 8.947 1.00 88.94 198 GLY A CA 1
ATOM 1546 C C . GLY A 1 198 ? 1.954 -6.029 7.519 1.00 88.94 198 GLY A C 1
ATOM 1547 O O . GLY A 1 198 ? 1.045 -6.825 7.303 1.00 88.94 198 GLY A O 1
ATOM 1548 N N . GLU A 1 199 ? 2.707 -5.544 6.535 1.00 89.06 199 GLU A N 1
ATOM 1549 C CA . GLU A 1 199 ? 2.498 -5.889 5.122 1.00 89.06 199 GLU A CA 1
ATOM 1550 C C . GLU A 1 199 ? 2.791 -7.378 4.850 1.00 89.06 199 GLU A C 1
ATOM 1552 O O . GLU A 1 199 ? 2.070 -8.023 4.086 1.00 89.06 199 GLU A O 1
ATOM 1557 N N . ALA A 1 200 ? 3.769 -7.968 5.549 1.00 85.00 200 ALA A N 1
ATOM 1558 C CA . ALA A 1 200 ? 4.038 -9.406 5.492 1.00 85.00 200 ALA A CA 1
ATOM 1559 C C . ALA A 1 200 ? 2.832 -10.253 5.930 1.00 85.00 200 ALA A C 1
ATOM 1561 O O . ALA A 1 200 ? 2.502 -11.255 5.291 1.00 85.00 200 ALA A O 1
ATOM 1562 N N . MET A 1 201 ? 2.147 -9.843 7.002 1.00 86.50 201 MET A N 1
ATOM 1563 C CA . MET A 1 201 ? 0.917 -10.494 7.455 1.00 86.50 201 MET A CA 1
ATOM 1564 C C . MET A 1 201 ? -0.193 -10.389 6.403 1.00 86.50 201 MET A C 1
ATOM 1566 O O . MET A 1 201 ? -0.857 -11.390 6.141 1.00 86.50 201 MET A O 1
ATOM 1570 N N . GLN A 1 202 ? -0.361 -9.229 5.754 1.00 88.00 202 GLN A N 1
ATOM 1571 C CA . GLN A 1 202 ? -1.355 -9.067 4.682 1.00 88.00 202 GLN A CA 1
ATOM 1572 C C . GLN A 1 202 ? -1.111 -10.055 3.536 1.00 88.00 202 GLN A C 1
ATOM 1574 O O . GLN A 1 202 ? -2.032 -10.743 3.100 1.00 88.00 202 GLN A O 1
ATOM 1579 N N . ALA A 1 203 ? 0.137 -10.185 3.085 1.00 84.94 203 ALA A N 1
ATOM 1580 C CA . ALA A 1 203 ? 0.495 -11.135 2.038 1.00 84.94 203 ALA A CA 1
ATOM 1581 C C . ALA A 1 203 ? 0.259 -12.596 2.457 1.00 84.94 203 ALA A C 1
ATOM 1583 O O . ALA A 1 203 ? -0.191 -13.415 1.653 1.00 84.94 203 ALA A O 1
ATOM 1584 N N . LEU A 1 204 ? 0.524 -12.935 3.722 1.00 80.56 204 LEU A N 1
ATOM 1585 C CA . LEU A 1 204 ? 0.237 -14.260 4.275 1.00 80.56 204 LEU A CA 1
ATOM 1586 C C . LEU A 1 204 ? -1.258 -14.577 4.307 1.00 80.56 204 LEU A C 1
ATOM 1588 O O . LEU A 1 204 ? -1.642 -15.714 4.031 1.00 80.56 204 LEU A O 1
ATOM 1592 N N . PHE A 1 205 ? -2.108 -13.590 4.603 1.00 82.38 205 PHE A N 1
ATOM 1593 C CA . PHE A 1 205 ? -3.560 -13.782 4.621 1.00 82.38 205 PHE A CA 1
ATOM 1594 C C . PHE A 1 205 ? -4.096 -14.230 3.260 1.00 82.38 205 PHE A C 1
ATOM 1596 O O . PHE A 1 205 ? -4.986 -15.076 3.200 1.00 82.38 205 PHE A O 1
ATOM 1603 N N . VAL A 1 206 ? -3.514 -13.719 2.175 1.00 84.31 206 VAL A N 1
ATOM 1604 C CA . VAL A 1 206 ? -3.976 -13.968 0.800 1.00 84.31 206 VAL A CA 1
ATOM 1605 C C . VAL A 1 206 ? -3.214 -15.096 0.092 1.00 84.31 206 VAL A C 1
ATOM 1607 O O . VAL A 1 206 ? -3.518 -15.418 -1.050 1.00 84.31 206 VAL A O 1
ATOM 1610 N N . SER A 1 207 ? -2.250 -15.735 0.766 1.00 79.88 207 SER A N 1
ATOM 1611 C CA . SER A 1 207 ? -1.427 -16.835 0.226 1.00 79.88 207 SER A CA 1
ATOM 1612 C C . SER A 1 207 ? -1.588 -18.155 0.993 1.00 79.88 207 SER A C 1
ATOM 1614 O O . SER A 1 207 ? -0.708 -19.019 0.971 1.00 79.88 207 SER A O 1
ATOM 1616 N N . SER A 1 208 ? -2.738 -18.342 1.648 1.00 72.88 208 SER A N 1
ATOM 1617 C CA . SER A 1 208 ? -3.033 -19.521 2.480 1.00 72.88 208 SER A CA 1
ATOM 1618 C C . SER A 1 208 ? -2.916 -20.873 1.755 1.00 72.88 208 SER A C 1
ATOM 1620 O O . SER A 1 208 ? -2.575 -21.876 2.386 1.00 72.88 208 SER A O 1
ATOM 1622 N N . ASP A 1 209 ? -3.099 -20.904 0.432 1.00 71.12 209 ASP A N 1
ATOM 1623 C CA . ASP A 1 209 ? -2.903 -22.107 -0.390 1.00 71.12 209 ASP A CA 1
ATOM 1624 C C . ASP A 1 209 ? -1.445 -22.596 -0.394 1.00 71.12 209 ASP A C 1
ATOM 1626 O O . ASP A 1 209 ? -1.182 -23.797 -0.497 1.00 71.12 209 ASP A O 1
ATOM 1630 N N . TYR A 1 210 ? -0.496 -21.675 -0.214 1.00 67.06 210 TYR A N 1
ATOM 1631 C CA . TYR A 1 210 ? 0.944 -21.938 -0.230 1.00 67.06 210 TYR A CA 1
ATOM 1632 C C . TYR A 1 210 ? 1.549 -22.024 1.178 1.00 67.06 210 TYR A C 1
ATOM 1634 O O . TYR A 1 210 ? 2.638 -22.574 1.348 1.00 67.06 210 TYR A O 1
ATOM 1642 N N . TYR A 1 211 ? 0.849 -21.519 2.200 1.00 62.81 211 TYR A N 1
ATOM 1643 C CA . TYR A 1 211 ? 1.338 -21.454 3.575 1.00 62.81 211 TYR A CA 1
ATOM 1644 C C . TYR A 1 211 ? 0.300 -21.966 4.586 1.00 62.81 211 TYR A C 1
ATOM 1646 O O . TYR A 1 211 ? -0.713 -21.326 4.855 1.00 62.81 211 TYR A O 1
ATOM 1654 N N . LYS A 1 212 ? 0.587 -23.118 5.211 1.00 57.94 212 LYS A N 1
ATOM 1655 C CA . LYS A 1 212 ? -0.311 -23.785 6.182 1.00 57.94 212 LYS A CA 1
ATOM 1656 C C . LYS A 1 212 ? 0.129 -23.685 7.649 1.00 57.94 212 LYS A C 1
ATOM 1658 O O . LYS A 1 212 ? -0.533 -24.254 8.519 1.00 57.94 212 LYS A O 1
ATOM 1663 N N . SER A 1 213 ? 1.233 -23.002 7.963 1.00 57.94 213 SER A N 1
ATOM 1664 C CA . SER A 1 213 ? 1.753 -22.977 9.338 1.00 57.94 213 SER A CA 1
ATOM 1665 C C . SER A 1 213 ? 0.984 -21.981 10.216 1.00 57.94 213 SER A C 1
ATOM 1667 O O . SER A 1 213 ? 1.206 -20.771 10.185 1.00 57.94 213 SER A O 1
ATOM 1669 N N . LYS A 1 214 ? 0.066 -22.514 11.032 1.00 55.50 214 LYS A N 1
ATOM 1670 C CA . LYS A 1 214 ? -0.681 -21.763 12.058 1.00 55.50 214 LYS A CA 1
ATOM 1671 C C . LYS A 1 214 ? 0.184 -21.365 13.259 1.00 55.50 214 LYS A C 1
ATOM 1673 O O . LYS A 1 214 ? -0.151 -20.407 13.950 1.00 55.50 214 LYS A O 1
ATOM 1678 N N . THR A 1 215 ? 1.278 -22.086 13.502 1.00 53.59 215 THR A N 1
ATOM 1679 C CA . THR A 1 215 ? 2.118 -21.978 14.705 1.00 53.59 215 THR A CA 1
ATOM 1680 C C . THR A 1 215 ? 2.797 -20.615 14.846 1.00 53.59 215 THR A C 1
ATOM 1682 O O . THR A 1 215 ? 2.978 -20.155 15.967 1.00 53.59 215 THR A O 1
ATOM 1685 N N . ASN A 1 216 ? 3.069 -19.913 13.741 1.00 69.44 216 ASN A N 1
ATOM 1686 C CA . ASN A 1 216 ? 3.772 -18.624 13.788 1.00 69.44 216 ASN A CA 1
ATOM 1687 C C . ASN A 1 216 ? 2.832 -17.421 13.997 1.00 69.44 216 ASN A C 1
ATOM 1689 O O . ASN A 1 216 ? 3.274 -16.381 14.465 1.00 69.44 216 ASN A O 1
ATOM 1693 N N . CYS A 1 217 ? 1.530 -17.541 13.703 1.00 74.00 217 CYS A N 1
ATOM 1694 C CA . CYS A 1 217 ? 0.605 -16.397 13.738 1.00 74.00 217 CYS A CA 1
ATOM 1695 C C . CYS A 1 217 ? 0.397 -15.846 15.161 1.00 74.00 217 CYS A C 1
ATOM 1697 O O . CYS A 1 217 ? 0.418 -14.634 15.378 1.00 74.00 217 CYS A O 1
ATOM 1699 N N . GLN A 1 218 ? 0.242 -16.731 16.151 1.00 77.62 218 GLN A N 1
ATOM 1700 C CA . GLN A 1 218 ? 0.065 -16.322 17.548 1.00 77.62 218 GLN A CA 1
ATOM 1701 C C . GLN A 1 218 ? 1.320 -15.651 18.115 1.00 77.62 218 GLN A C 1
ATOM 1703 O O . GLN A 1 218 ? 1.213 -14.654 18.830 1.00 77.62 218 GLN A O 1
ATOM 1708 N N . GLU A 1 219 ? 2.500 -16.178 17.782 1.00 82.38 219 GLU A N 1
ATOM 1709 C CA . GLU A 1 219 ? 3.778 -15.588 18.181 1.00 82.38 219 GLU A CA 1
ATOM 1710 C C . GLU A 1 219 ? 3.948 -14.196 17.562 1.00 82.38 219 GLU A C 1
ATOM 1712 O O . GLU A 1 219 ? 4.229 -13.242 18.286 1.00 82.38 219 GLU A O 1
ATOM 1717 N N . THR A 1 220 ? 3.665 -14.049 16.261 1.00 85.38 220 THR A N 1
ATOM 1718 C CA . THR A 1 220 ? 3.689 -12.750 15.576 1.00 85.38 220 THR A CA 1
ATOM 1719 C C . THR A 1 220 ? 2.774 -11.735 16.246 1.00 85.38 220 THR A C 1
ATOM 1721 O O . THR A 1 220 ? 3.227 -10.644 16.592 1.00 85.38 220 THR A O 1
ATOM 1724 N N . LEU A 1 221 ? 1.508 -12.086 16.494 1.00 85.88 221 LEU A N 1
ATOM 1725 C CA . LEU A 1 221 ? 0.562 -11.179 17.151 1.00 85.88 221 LEU A CA 1
ATOM 1726 C C . LEU A 1 221 ? 1.038 -10.778 18.550 1.00 85.88 221 LEU A C 1
ATOM 1728 O O . LEU A 1 221 ? 0.979 -9.601 18.903 1.00 85.88 221 LEU A O 1
ATOM 1732 N N . ARG A 1 222 ? 1.573 -11.725 19.332 1.00 86.75 222 ARG A N 1
ATOM 1733 C CA . ARG A 1 222 ? 2.127 -11.441 20.663 1.00 86.75 222 ARG A CA 1
ATOM 1734 C C . ARG A 1 222 ? 3.285 -10.444 20.585 1.00 86.75 222 ARG A C 1
ATOM 1736 O O . ARG A 1 222 ? 3.296 -9.479 21.350 1.00 86.75 222 ARG A O 1
ATOM 1743 N N . THR A 1 223 ? 4.237 -10.650 19.676 1.00 89.25 223 THR A N 1
ATOM 1744 C CA . THR A 1 223 ? 5.390 -9.752 19.521 1.00 89.25 223 THR A CA 1
ATOM 1745 C C . THR A 1 223 ? 4.966 -8.376 19.010 1.00 89.25 223 THR A C 1
ATOM 1747 O O . THR A 1 223 ? 5.453 -7.358 19.507 1.00 89.25 223 THR A O 1
ATOM 1750 N N . VAL A 1 224 ? 4.017 -8.312 18.076 1.00 90.75 224 VAL A N 1
ATOM 1751 C CA . VAL A 1 224 ? 3.454 -7.047 17.587 1.00 90.75 224 VAL A CA 1
ATOM 1752 C C . VAL A 1 224 ? 2.772 -6.278 18.717 1.00 90.75 224 VAL A C 1
ATOM 1754 O O . VAL A 1 224 ? 3.094 -5.112 18.940 1.00 90.75 224 VAL A O 1
ATOM 1757 N N . PHE A 1 225 ? 1.892 -6.922 19.487 1.00 90.56 225 PHE A N 1
ATOM 1758 C CA . PHE A 1 225 ? 1.194 -6.277 20.603 1.00 90.56 225 PHE A CA 1
ATOM 1759 C C . PHE A 1 225 ? 2.152 -5.797 21.694 1.00 90.56 225 PHE A C 1
ATOM 1761 O O . PHE A 1 225 ? 1.974 -4.699 22.226 1.00 90.56 225 PHE A O 1
ATOM 1768 N N . TYR A 1 226 ? 3.209 -6.563 21.975 1.00 89.94 226 TYR A N 1
ATOM 1769 C CA . TYR A 1 226 ? 4.279 -6.111 22.858 1.00 89.94 226 TYR A CA 1
ATOM 1770 C C . TYR A 1 226 ? 4.916 -4.815 22.334 1.00 89.94 226 TYR A C 1
ATOM 1772 O O . TYR A 1 226 ? 4.964 -3.829 23.061 1.00 89.94 226 TYR A O 1
ATOM 1780 N N . ASN A 1 227 ? 5.310 -4.752 21.061 1.00 92.31 227 ASN A N 1
ATOM 1781 C CA . ASN A 1 227 ? 5.917 -3.548 20.479 1.00 92.31 227 ASN A CA 1
ATOM 1782 C C . ASN A 1 227 ? 4.968 -2.336 20.443 1.00 92.31 227 ASN A C 1
ATOM 1784 O O . ASN A 1 227 ? 5.407 -1.209 20.674 1.00 92.31 227 ASN A O 1
ATOM 1788 N N . ILE A 1 228 ? 3.666 -2.549 20.227 1.00 91.50 228 ILE A N 1
ATOM 1789 C CA . ILE A 1 228 ? 2.656 -1.484 20.350 1.00 91.50 228 ILE A CA 1
ATOM 1790 C C . ILE A 1 228 ? 2.631 -0.940 21.782 1.00 91.50 228 ILE A C 1
ATOM 1792 O O . ILE A 1 228 ? 2.659 0.275 21.969 1.00 91.50 228 ILE A O 1
ATOM 1796 N N . SER A 1 229 ? 2.652 -1.820 22.792 1.00 89.62 229 SER A N 1
ATOM 1797 C CA . SER A 1 229 ? 2.694 -1.404 24.204 1.00 89.62 229 SER A CA 1
ATOM 1798 C C . SER A 1 229 ? 3.962 -0.618 24.566 1.00 89.62 229 SER A C 1
ATOM 1800 O O . SER A 1 229 ? 3.923 0.229 25.452 1.00 89.62 229 SER A O 1
ATOM 1802 N N . GLN A 1 230 ? 5.065 -0.859 23.848 1.00 92.25 230 GLN A N 1
ATOM 1803 C CA . GLN A 1 230 ? 6.337 -0.140 23.988 1.00 92.25 230 GLN A CA 1
ATOM 1804 C C . GLN A 1 230 ? 6.412 1.137 23.130 1.00 92.25 230 GLN A C 1
ATOM 1806 O O . GLN A 1 230 ? 7.479 1.734 23.010 1.00 92.25 230 GLN A O 1
ATOM 1811 N N . ASN A 1 231 ? 5.299 1.571 22.527 1.00 90.81 231 ASN A N 1
ATOM 1812 C CA . ASN A 1 231 ? 5.220 2.773 21.694 1.00 90.81 231 ASN A CA 1
ATOM 1813 C C . ASN A 1 231 ? 6.157 2.751 20.463 1.00 90.81 231 ASN A C 1
ATOM 1815 O O . ASN A 1 231 ? 6.601 3.799 19.994 1.00 90.81 231 ASN A O 1
ATOM 1819 N N . ALA A 1 232 ? 6.440 1.565 19.905 1.00 93.25 232 ALA A N 1
ATOM 1820 C CA . ALA A 1 232 ? 7.293 1.421 18.718 1.00 93.25 232 ALA A CA 1
ATOM 1821 C C . ALA A 1 232 ? 6.698 2.089 17.458 1.00 93.25 232 ALA A C 1
ATOM 1823 O O . ALA A 1 232 ? 7.427 2.468 16.546 1.00 93.25 232 ALA A O 1
ATOM 1824 N N . PHE A 1 233 ? 5.374 2.265 17.416 1.00 94.06 233 PHE A N 1
ATOM 1825 C CA . PHE A 1 233 ? 4.625 2.840 16.293 1.00 94.06 233 PHE A CA 1
ATOM 1826 C C . PHE A 1 233 ? 4.200 4.287 16.574 1.00 94.06 233 PHE A C 1
ATOM 1828 O O . PHE A 1 233 ? 3.030 4.653 16.453 1.00 94.06 233 PHE A O 1
ATOM 1835 N N . SER A 1 234 ? 5.155 5.114 16.994 1.00 92.81 234 SER A N 1
ATOM 1836 C CA . SER A 1 234 ? 4.937 6.539 17.269 1.00 92.81 234 SER A CA 1
ATOM 1837 C C . SER A 1 234 ? 4.815 7.391 16.000 1.00 92.81 234 SER A C 1
ATOM 1839 O O . SER A 1 234 ? 4.284 8.499 16.050 1.00 92.81 234 SER A O 1
ATOM 1841 N N . LEU A 1 235 ? 5.275 6.876 14.854 1.00 92.44 235 LEU A N 1
ATOM 1842 C CA . LEU A 1 235 ? 5.115 7.513 13.550 1.00 92.44 235 LEU A CA 1
ATOM 1843 C C . LEU A 1 235 ? 3.787 7.083 12.899 1.00 92.44 235 LEU A C 1
ATOM 1845 O O . LEU A 1 235 ? 3.537 5.880 12.792 1.00 92.44 235 LEU A O 1
ATOM 1849 N N . PRO A 1 236 ? 2.969 8.021 12.383 1.00 93.75 236 PRO A N 1
ATOM 1850 C CA . PRO A 1 236 ? 1.681 7.699 11.763 1.00 93.75 236 PRO A CA 1
ATOM 1851 C C . PRO A 1 236 ? 1.780 6.712 10.606 1.00 93.75 236 PRO A C 1
ATOM 1853 O O . PRO A 1 236 ? 0.958 5.810 10.500 1.00 93.75 236 PRO A O 1
ATOM 1856 N N . ILE A 1 237 ? 2.814 6.838 9.772 1.00 90.94 237 ILE A N 1
ATOM 1857 C CA . ILE A 1 237 ? 3.019 5.931 8.641 1.00 90.94 237 ILE A CA 1
ATOM 1858 C C . ILE A 1 237 ? 3.340 4.500 9.093 1.00 90.94 237 ILE A C 1
ATOM 1860 O O . ILE A 1 237 ? 2.837 3.549 8.507 1.00 90.94 237 ILE A O 1
ATOM 1864 N N . ALA A 1 238 ? 4.096 4.338 10.183 1.00 92.06 238 ALA A N 1
ATOM 1865 C CA . ALA A 1 238 ? 4.390 3.024 10.747 1.00 92.06 238 ALA A CA 1
ATOM 1866 C C . ALA A 1 238 ? 3.128 2.393 11.358 1.00 92.06 238 ALA A C 1
ATOM 1868 O O . ALA A 1 238 ? 2.884 1.199 11.190 1.00 92.06 238 ALA A O 1
ATOM 1869 N N . ALA A 1 239 ? 2.299 3.197 12.035 1.00 94.75 239 ALA A N 1
ATOM 1870 C CA . ALA A 1 239 ? 0.997 2.753 12.528 1.00 94.75 239 ALA A CA 1
ATOM 1871 C C . ALA A 1 239 ? 0.066 2.334 11.373 1.00 94.75 239 ALA A C 1
ATOM 1873 O O . ALA A 1 239 ? -0.599 1.300 11.464 1.00 94.75 239 ALA A O 1
ATOM 1874 N N . ALA A 1 240 ? 0.073 3.091 10.273 1.00 94.38 240 ALA A N 1
ATOM 1875 C CA . ALA A 1 240 ? -0.707 2.805 9.074 1.00 94.38 240 ALA A CA 1
ATOM 1876 C C . ALA A 1 240 ? -0.290 1.491 8.388 1.00 94.38 240 ALA A C 1
ATOM 1878 O O . ALA A 1 240 ? -1.143 0.736 7.943 1.00 94.38 240 ALA A O 1
ATOM 1879 N N . GLN A 1 241 ? 1.000 1.150 8.364 1.00 91.50 241 GLN A N 1
ATOM 1880 C CA . GLN A 1 241 ? 1.475 -0.083 7.716 1.00 91.50 241 GLN A CA 1
ATOM 1881 C C . GLN A 1 241 ? 1.071 -1.374 8.443 1.00 91.50 241 GLN A C 1
ATOM 1883 O O . GLN A 1 241 ? 0.962 -2.430 7.816 1.00 91.50 241 GLN A O 1
ATOM 1888 N N . ILE A 1 242 ? 0.837 -1.318 9.759 1.00 92.75 242 ILE A N 1
ATOM 1889 C CA . ILE A 1 242 ? 0.494 -2.509 10.548 1.00 92.75 242 ILE A CA 1
ATOM 1890 C C . ILE A 1 242 ? -0.999 -2.658 10.829 1.00 92.75 242 ILE A C 1
ATOM 1892 O O . ILE A 1 242 ? -1.495 -3.783 10.929 1.00 92.75 242 ILE A O 1
ATOM 1896 N N . LEU A 1 243 ? -1.734 -1.549 10.938 1.00 92.56 243 LEU A N 1
ATOM 1897 C CA . LEU A 1 243 ? -3.130 -1.582 11.360 1.00 92.56 243 LEU A CA 1
ATOM 1898 C C . LEU A 1 243 ? -4.057 -2.392 10.431 1.00 92.56 243 LEU A C 1
ATOM 1900 O O . LEU A 1 243 ? -4.866 -3.144 10.977 1.00 92.56 243 LEU A O 1
ATOM 1904 N N . PRO A 1 244 ? -3.959 -2.331 9.085 1.00 91.69 244 PRO A N 1
ATOM 1905 C CA . PRO A 1 244 ? -4.799 -3.148 8.212 1.00 91.69 244 PRO A CA 1
ATOM 1906 C C . PRO A 1 244 ? -4.703 -4.636 8.549 1.00 91.69 244 PRO A C 1
ATOM 1908 O O . PRO A 1 244 ? -5.726 -5.278 8.775 1.00 91.69 244 PRO A O 1
ATOM 1911 N N . ALA A 1 245 ? -3.486 -5.161 8.720 1.00 89.06 245 ALA A N 1
ATOM 1912 C CA . ALA A 1 245 ? -3.277 -6.566 9.053 1.00 89.06 245 ALA A CA 1
ATOM 1913 C C . ALA A 1 245 ? -3.878 -6.948 10.414 1.00 89.06 245 ALA A C 1
ATOM 1915 O O . ALA A 1 245 ? -4.493 -8.005 10.549 1.00 89.06 245 ALA A O 1
ATOM 1916 N N . LEU A 1 246 ? -3.747 -6.076 11.419 1.00 88.56 246 LEU A N 1
ATOM 1917 C CA . LEU A 1 246 ? -4.364 -6.290 12.733 1.00 88.56 246 LEU A CA 1
ATOM 1918 C C . LEU A 1 246 ? -5.894 -6.300 12.661 1.00 88.56 246 LEU A C 1
ATOM 1920 O O . LEU A 1 246 ? -6.539 -7.010 13.425 1.00 88.56 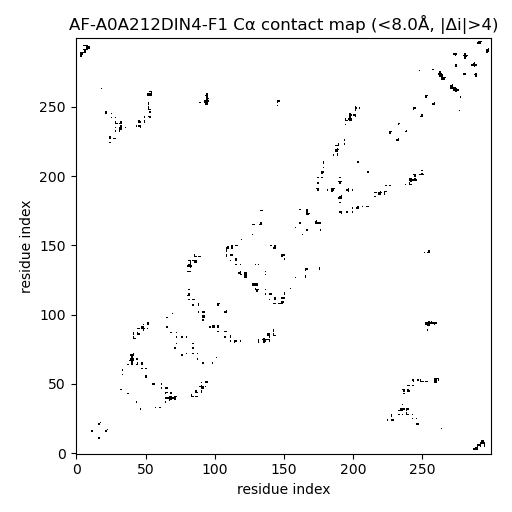246 LEU A O 1
ATOM 1924 N N . MET A 1 247 ? -6.467 -5.565 11.713 1.00 84.50 247 MET A N 1
ATOM 1925 C CA . MET A 1 247 ? -7.907 -5.523 11.457 1.00 84.50 247 MET A CA 1
ATOM 1926 C C . MET A 1 247 ? -8.361 -6.585 10.440 1.00 84.50 247 MET A C 1
ATOM 1928 O O . MET A 1 247 ? -9.521 -6.584 10.029 1.00 84.50 247 MET A O 1
ATOM 1932 N N . GLY A 1 248 ? -7.472 -7.501 10.036 1.00 82.75 248 GLY A N 1
ATOM 1933 C CA . GLY A 1 248 ? -7.775 -8.560 9.070 1.00 82.75 248 GLY A CA 1
ATOM 1934 C C . GLY A 1 248 ? -8.053 -8.045 7.655 1.00 82.75 248 GLY A C 1
ATOM 1935 O O . GLY A 1 248 ? -8.785 -8.691 6.911 1.00 82.75 248 GLY A O 1
ATOM 1936 N N . LYS A 1 249 ? -7.507 -6.877 7.312 1.00 86.19 249 LYS A N 1
ATOM 1937 C CA . LYS A 1 249 ? -7.619 -6.212 6.012 1.00 86.19 249 LYS A CA 1
ATOM 1938 C C . LYS A 1 249 ? -6.295 -6.275 5.263 1.00 86.19 249 LYS A C 1
ATOM 1940 O O . LYS A 1 249 ? -5.221 -6.337 5.867 1.00 86.19 249 LYS A O 1
ATOM 1945 N N . THR A 1 250 ? -6.379 -6.208 3.945 1.00 91.25 250 THR A N 1
ATOM 1946 C CA . THR A 1 250 ? -5.233 -6.162 3.038 1.00 91.25 250 THR A CA 1
ATOM 1947 C C . THR A 1 250 ? -5.418 -5.076 1.985 1.00 91.25 250 THR A C 1
ATOM 1949 O O . THR A 1 250 ? -6.531 -4.602 1.762 1.00 91.25 250 THR A O 1
ATOM 1952 N N . TYR A 1 251 ? -4.357 -4.709 1.270 1.00 93.25 251 TYR A N 1
ATOM 1953 C CA . TYR A 1 251 ? -4.498 -3.822 0.108 1.00 93.25 251 TYR A CA 1
ATOM 1954 C C . TYR A 1 251 ? -5.338 -4.429 -1.032 1.00 93.25 251 TYR A C 1
ATOM 1956 O O . TYR A 1 251 ? -5.804 -3.686 -1.888 1.00 93.25 251 TYR A O 1
ATOM 1964 N N . LEU A 1 252 ? -5.610 -5.742 -1.032 1.00 92.00 252 LEU A N 1
ATOM 1965 C CA . LEU A 1 252 ? -6.565 -6.346 -1.973 1.00 92.00 252 LEU A CA 1
ATOM 1966 C C . LEU A 1 252 ? -8.030 -6.018 -1.638 1.00 92.00 252 LEU A C 1
ATOM 1968 O O . LEU A 1 252 ? -8.906 -6.250 -2.465 1.00 92.00 252 LEU A O 1
ATOM 1972 N N . ASP A 1 253 ? -8.309 -5.450 -0.461 1.00 90.06 253 ASP A N 1
ATOM 1973 C CA . ASP A 1 253 ? -9.659 -5.034 -0.069 1.00 90.06 253 ASP A CA 1
ATOM 1974 C C . ASP A 1 253 ? -10.037 -3.630 -0.573 1.00 90.06 253 ASP A C 1
ATOM 1976 O O . ASP A 1 253 ? -11.179 -3.218 -0.381 1.00 90.06 253 ASP A O 1
ATOM 1980 N N . VAL A 1 254 ? -9.121 -2.898 -1.225 1.00 91.12 254 VAL A N 1
ATOM 1981 C CA . VAL A 1 254 ? -9.314 -1.501 -1.677 1.00 91.12 254 VAL A CA 1
ATOM 1982 C C . VAL A 1 254 ? -10.576 -1.325 -2.520 1.00 91.12 254 VAL A C 1
ATOM 1984 O O . VAL A 1 254 ? -11.354 -0.419 -2.250 1.00 91.12 254 VAL A O 1
ATOM 1987 N N . THR A 1 255 ? -10.820 -2.198 -3.497 1.00 81.19 255 THR A N 1
ATOM 1988 C CA . THR A 1 255 ? -11.982 -2.106 -4.404 1.00 81.19 255 THR A CA 1
ATOM 1989 C C . THR A 1 255 ? -13.170 -2.960 -3.946 1.00 81.19 255 THR A C 1
ATOM 1991 O O . THR A 1 255 ? -14.163 -3.115 -4.657 1.00 81.19 255 THR A O 1
ATOM 1994 N N . ASN A 1 256 ? -13.096 -3.547 -2.749 1.00 72.94 256 ASN A N 1
ATOM 1995 C CA . ASN A 1 256 ? -14.117 -4.455 -2.242 1.00 72.94 256 ASN A CA 1
ATOM 1996 C C . ASN A 1 256 ? -15.308 -3.671 -1.656 1.00 72.94 256 ASN A C 1
ATOM 1998 O O . ASN A 1 256 ? -15.142 -2.795 -0.814 1.00 72.94 256 ASN A O 1
ATOM 2002 N N . THR A 1 257 ? -16.540 -4.052 -1.997 1.00 60.22 257 THR A N 1
ATOM 2003 C CA . THR A 1 257 ? -17.776 -3.467 -1.420 1.00 60.22 257 THR A CA 1
ATOM 2004 C C . THR A 1 257 ? -17.862 -3.554 0.118 1.00 60.22 257 THR A C 1
ATOM 2006 O O . THR A 1 257 ? -18.619 -2.826 0.756 1.00 60.22 257 THR A O 1
ATOM 2009 N N . SER A 1 258 ? -17.075 -4.435 0.748 1.00 57.22 258 SER A N 1
ATOM 2010 C CA . SER A 1 258 ? -16.979 -4.600 2.209 1.00 57.22 258 SER A CA 1
ATOM 2011 C C . SER A 1 258 ? -15.852 -3.791 2.876 1.00 57.22 258 SER A C 1
ATOM 2013 O O . SER A 1 258 ? -15.619 -3.924 4.083 1.00 57.22 258 SER A O 1
ATOM 2015 N N . CYS A 1 259 ? -15.158 -2.945 2.111 1.00 63.50 259 CYS A N 1
ATOM 2016 C CA . CYS A 1 259 ? -13.963 -2.206 2.513 1.00 63.50 259 CYS A CA 1
ATOM 2017 C C . CYS A 1 259 ? -14.195 -1.342 3.770 1.00 63.50 259 CYS A C 1
ATOM 2019 O O . CYS A 1 259 ? -13.475 -1.515 4.749 1.00 63.50 259 CYS A O 1
ATOM 2021 N N . SER A 1 260 ? -15.289 -0.572 3.836 1.00 54.62 260 SER A N 1
ATOM 2022 C CA . SER A 1 260 ? -15.628 0.290 4.990 1.00 54.62 260 SER A CA 1
ATOM 2023 C C . SER A 1 260 ? -16.587 -0.332 6.012 1.00 54.62 260 SER A C 1
ATOM 2025 O O . SER A 1 260 ? -17.040 0.355 6.932 1.00 54.62 260 SER A O 1
ATOM 2027 N N . HIS A 1 261 ? -16.951 -1.608 5.861 1.00 58.69 261 HIS A N 1
ATOM 2028 C CA . HIS A 1 261 ? -17.878 -2.238 6.795 1.00 58.69 261 HIS A CA 1
ATOM 2029 C C . HIS A 1 261 ? -17.140 -2.714 8.038 1.00 58.69 261 HIS A C 1
ATOM 2031 O O . HIS A 1 261 ? -16.349 -3.660 7.996 1.00 58.69 261 HIS A O 1
ATOM 2037 N N . ASN A 1 262 ? -17.444 -2.056 9.156 1.00 57.09 262 ASN A N 1
ATOM 2038 C CA . ASN A 1 262 ? -17.055 -2.536 10.466 1.00 57.09 262 ASN A CA 1
ATOM 2039 C C . ASN A 1 262 ? -17.663 -3.945 10.632 1.00 57.09 262 ASN A C 1
ATOM 2041 O O . ASN A 1 262 ? -18.880 -4.086 10.477 1.00 57.09 262 ASN A O 1
ATOM 2045 N N . PRO A 1 263 ? -16.860 -4.997 10.899 1.00 62.03 263 PRO A N 1
ATOM 2046 C CA . PRO A 1 263 ? -17.369 -6.362 11.076 1.00 62.03 263 PRO A CA 1
ATOM 2047 C C . PRO A 1 263 ? -18.333 -6.487 12.260 1.00 62.03 263 PRO A C 1
ATOM 2049 O O . PRO A 1 263 ? -18.967 -7.527 12.441 1.00 62.03 263 PRO A O 1
ATOM 2052 N N . VAL A 1 264 ? -18.433 -5.423 13.057 1.00 65.00 264 VAL A N 1
ATOM 2053 C CA . VAL A 1 264 ? -19.345 -5.265 14.171 1.00 65.00 264 VAL A CA 1
ATOM 2054 C C . VAL A 1 264 ? -20.059 -3.917 14.041 1.00 65.00 264 VAL A C 1
ATOM 2056 O O . VAL A 1 264 ? -19.411 -2.877 13.917 1.00 65.00 264 VAL A O 1
ATOM 2059 N N . GLU A 1 265 ? -21.388 -3.930 14.072 1.00 70.00 265 GLU A N 1
ATOM 2060 C CA . GLU A 1 265 ? -22.229 -2.730 14.125 1.00 70.00 265 GLU A CA 1
ATOM 2061 C C . GLU A 1 265 ? -22.796 -2.555 15.536 1.00 70.00 265 GLU A C 1
ATOM 2063 O O . GLU A 1 265 ? -23.242 -3.521 16.151 1.00 70.00 265 GLU A O 1
ATOM 2068 N N . GLU A 1 266 ? -22.785 -1.329 16.063 1.00 71.25 266 GLU A N 1
ATOM 2069 C CA . GLU A 1 266 ? -23.453 -1.037 17.333 1.00 71.25 266 GLU A CA 1
ATOM 2070 C C . GLU A 1 266 ? -24.967 -0.990 17.128 1.00 71.25 266 GLU A C 1
ATOM 2072 O O . GLU A 1 266 ? -25.473 -0.246 16.285 1.00 71.25 266 GLU A O 1
ATOM 2077 N N . THR A 1 267 ? -25.692 -1.780 17.915 1.00 74.56 267 THR A N 1
ATOM 2078 C CA . THR A 1 267 ? -27.157 -1.834 17.906 1.00 74.56 267 THR A CA 1
ATOM 2079 C C . THR A 1 267 ? -27.706 -1.458 19.277 1.00 74.56 267 THR A C 1
ATOM 2081 O O . THR A 1 267 ? -26.970 -1.369 20.257 1.00 74.56 267 THR A O 1
ATOM 2084 N N . SER A 1 268 ? -29.026 -1.299 19.393 1.00 79.19 268 SER A N 1
ATOM 2085 C CA . SER A 1 268 ? -29.683 -1.108 20.696 1.00 79.19 268 SER A CA 1
ATOM 2086 C C . SER A 1 268 ? -29.440 -2.260 21.683 1.00 79.19 268 SER A C 1
ATOM 2088 O O . SER A 1 268 ? -29.648 -2.086 22.879 1.00 79.19 268 SER A O 1
ATOM 2090 N N . TRP A 1 269 ? -29.012 -3.426 21.189 1.00 79.12 269 TRP A N 1
ATOM 2091 C CA . TRP A 1 269 ? -28.682 -4.617 21.977 1.00 79.12 269 TRP A CA 1
ATOM 2092 C C . TRP A 1 269 ? -27.176 -4.763 22.235 1.00 79.12 269 TRP A C 1
ATOM 2094 O O . TRP A 1 269 ? -26.744 -5.750 22.825 1.00 79.12 269 TRP A O 1
ATOM 2104 N N . GLY A 1 270 ? -26.379 -3.788 21.791 1.00 74.06 270 GLY A N 1
ATOM 2105 C CA . GLY A 1 270 ? -24.923 -3.822 21.814 1.00 74.06 270 GLY A CA 1
ATOM 2106 C C . GLY A 1 270 ? -24.304 -4.270 20.482 1.00 74.06 270 GLY A C 1
ATOM 2107 O O . GLY A 1 270 ? -24.970 -4.227 19.438 1.00 74.06 270 GLY A O 1
ATOM 2108 N N . PRO A 1 271 ? -23.030 -4.699 20.502 1.00 72.69 271 PRO A N 1
ATOM 2109 C CA . PRO A 1 271 ? -22.270 -4.986 19.292 1.00 72.69 271 PRO A CA 1
ATOM 2110 C C . PRO A 1 271 ? -22.793 -6.229 18.555 1.00 72.69 271 PRO A C 1
ATOM 2112 O O . PRO A 1 271 ? -22.805 -7.336 19.096 1.00 72.69 271 PRO A O 1
ATOM 2115 N N . TYR A 1 272 ? -23.185 -6.063 17.293 1.00 76.06 272 TYR A N 1
ATOM 2116 C CA . TYR A 1 272 ? -23.721 -7.111 16.424 1.00 76.06 272 TYR A CA 1
ATOM 2117 C C . TYR A 1 272 ? -22.725 -7.479 15.321 1.00 76.06 272 TYR A C 1
ATOM 2119 O O . TYR A 1 272 ? -22.285 -6.620 14.561 1.00 76.06 272 TYR A O 1
ATOM 2127 N N . VAL A 1 273 ? -22.377 -8.764 15.207 1.00 77.81 273 VAL A N 1
ATOM 2128 C CA . VAL A 1 273 ? -21.406 -9.248 14.212 1.00 77.81 273 VAL A CA 1
ATOM 2129 C C . VAL A 1 273 ? -22.045 -9.305 12.823 1.00 77.81 273 VAL A C 1
ATOM 2131 O O . VAL A 1 273 ? -22.914 -10.135 12.551 1.00 77.81 273 VAL A O 1
ATOM 2134 N N . THR A 1 274 ? -21.575 -8.456 11.916 1.00 73.62 274 THR A N 1
ATOM 2135 C CA . THR A 1 274 ? -22.055 -8.364 10.530 1.00 73.62 274 THR A CA 1
ATOM 2136 C C . THR A 1 274 ? -21.150 -9.095 9.542 1.00 73.62 274 THR A C 1
ATOM 2138 O O . THR A 1 274 ? -21.627 -9.531 8.492 1.00 73.62 274 THR A O 1
ATOM 2141 N N . SER A 1 275 ? -19.862 -9.272 9.853 1.00 66.06 275 SER A N 1
ATOM 2142 C CA . SER A 1 275 ? -18.893 -9.915 8.959 1.00 66.06 275 SER A CA 1
ATOM 2143 C C . SER A 1 275 ? -17.793 -10.651 9.725 1.00 66.06 275 SER A C 1
ATOM 2145 O O . SER A 1 275 ? -17.320 -10.174 10.753 1.00 66.06 275 SER A O 1
ATOM 2147 N N . VAL A 1 276 ? -17.349 -11.798 9.205 1.00 62.69 276 VAL A N 1
ATOM 2148 C CA . VAL A 1 276 ? -16.169 -12.532 9.691 1.00 62.69 276 VAL A CA 1
ATOM 2149 C C . VAL A 1 276 ? -15.351 -12.965 8.479 1.00 62.69 276 VAL A C 1
ATOM 2151 O O . VAL A 1 276 ? -15.889 -13.592 7.569 1.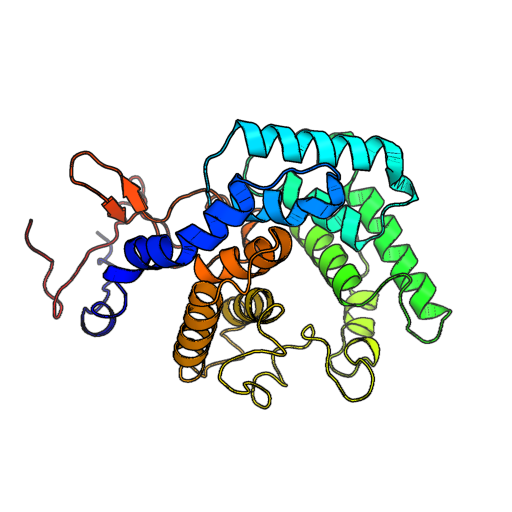00 62.69 276 VAL A O 1
ATOM 2154 N N . GLN A 1 277 ? -14.057 -12.622 8.454 1.00 52.34 277 GLN A N 1
ATOM 2155 C CA . GLN A 1 277 ? -13.143 -12.933 7.338 1.00 52.34 277 GLN A CA 1
ATOM 2156 C C . GLN A 1 277 ? -13.681 -12.475 5.966 1.00 52.34 277 GLN A C 1
ATOM 2158 O O . GLN A 1 277 ? -13.633 -13.212 4.987 1.00 52.34 277 GLN A O 1
ATOM 2163 N N . GLY A 1 278 ? -14.275 -11.278 5.908 1.00 52.53 278 GLY A N 1
ATOM 2164 C CA . GLY A 1 278 ? -14.851 -10.721 4.677 1.00 52.53 278 GLY A CA 1
ATOM 2165 C C . GLY A 1 278 ? -16.189 -11.341 4.249 1.00 52.53 278 GLY A C 1
ATOM 2166 O O . GLY A 1 278 ? -16.822 -10.843 3.322 1.00 52.53 278 GLY A O 1
ATOM 2167 N N . ILE A 1 279 ? -16.671 -12.385 4.930 1.00 61.00 279 ILE A N 1
ATOM 2168 C CA . ILE A 1 279 ? -17.967 -13.007 4.649 1.00 61.00 279 ILE A CA 1
ATOM 2169 C C . ILE A 1 279 ? -19.055 -12.258 5.430 1.00 61.00 279 ILE A C 1
ATOM 2171 O O . ILE A 1 279 ? -19.082 -12.271 6.662 1.00 61.00 279 ILE A O 1
ATOM 2175 N N . ARG A 1 280 ? -19.984 -11.623 4.712 1.00 70.00 280 ARG A N 1
ATOM 2176 C CA . ARG A 1 280 ? -21.034 -10.785 5.307 1.00 70.00 280 ARG A CA 1
ATOM 2177 C C . ARG A 1 280 ? -22.335 -11.554 5.558 1.00 70.00 280 ARG A C 1
ATOM 2179 O O . ARG A 1 280 ? -22.762 -12.374 4.743 1.00 70.00 280 ARG A O 1
ATOM 2186 N N . ALA A 1 281 ? -22.983 -11.245 6.676 1.00 75.88 281 ALA A N 1
ATOM 2187 C CA . ALA A 1 281 ? -24.386 -11.557 6.913 1.00 75.88 281 ALA A CA 1
ATOM 2188 C C . ALA A 1 281 ? -25.284 -10.734 5.970 1.00 75.88 281 ALA A C 1
ATOM 2190 O O . ALA A 1 281 ? -25.033 -9.553 5.731 1.00 75.88 281 ALA A O 1
ATOM 2191 N N . SER A 1 282 ? -26.334 -11.346 5.432 1.00 77.38 282 SER A N 1
ATOM 2192 C CA . SER A 1 282 ? -27.242 -10.736 4.462 1.00 77.38 282 SER A CA 1
ATOM 2193 C C . SER A 1 282 ? -28.681 -11.023 4.859 1.00 77.38 282 SER A C 1
ATOM 2195 O O . SER A 1 282 ? -29.108 -12.177 4.919 1.00 77.38 282 SER A O 1
ATOM 2197 N N . SER A 1 283 ? -29.450 -9.963 5.105 1.00 77.38 283 SER A N 1
ATOM 2198 C CA . SER A 1 283 ? -30.880 -10.074 5.404 1.00 77.38 283 SER A CA 1
ATOM 2199 C C . SER A 1 283 ? -31.663 -10.625 4.208 1.00 77.38 283 SER A C 1
ATOM 2201 O O . SER A 1 283 ? -32.552 -11.457 4.392 1.00 77.38 283 SER A O 1
ATOM 2203 N N . SER A 1 284 ? -31.293 -10.222 2.986 1.00 75.31 284 SER A N 1
ATOM 2204 C CA . SER A 1 284 ? -31.896 -10.705 1.736 1.00 75.31 284 SER A CA 1
ATOM 2205 C C . SER A 1 284 ? -31.655 -12.202 1.533 1.00 75.31 284 SER A C 1
ATOM 2207 O O . SER A 1 284 ? -32.588 -12.942 1.224 1.00 75.31 284 SER A O 1
ATOM 2209 N N . ASP A 1 285 ? -30.431 -12.667 1.802 1.00 81.88 285 ASP A N 1
ATOM 2210 C CA . ASP A 1 285 ? -30.059 -14.085 1.677 1.00 81.88 285 ASP A CA 1
ATOM 2211 C C . ASP A 1 285 ? -30.362 -14.901 2.942 1.00 81.88 285 ASP A C 1
ATOM 2213 O O . ASP A 1 285 ? -30.133 -16.114 2.978 1.00 81.88 285 ASP A O 1
ATOM 2217 N N . ARG A 1 286 ? -30.882 -14.241 3.985 1.00 84.12 286 ARG A N 1
ATOM 2218 C CA . ARG A 1 286 ? -31.166 -14.801 5.314 1.00 84.12 286 ARG A CA 1
ATOM 2219 C C . ARG A 1 286 ? -29.954 -15.500 5.936 1.00 84.12 286 ARG A C 1
ATOM 2221 O O . ARG A 1 286 ? -30.077 -16.580 6.519 1.00 84.12 286 ARG A O 1
ATOM 2228 N N . THR A 1 287 ? -28.781 -14.891 5.805 1.00 85.38 287 THR A N 1
ATOM 2229 C CA . THR A 1 287 ? -27.536 -15.345 6.430 1.00 85.38 287 THR A CA 1
ATOM 2230 C C . THR A 1 287 ? -27.183 -14.442 7.607 1.00 85.38 287 THR A C 1
ATOM 2232 O O . THR A 1 287 ? -27.286 -13.222 7.524 1.00 85.38 287 THR A O 1
ATOM 2235 N N . TYR A 1 288 ? -26.759 -15.042 8.717 1.00 85.06 288 TYR A N 1
ATOM 2236 C CA . TYR A 1 288 ? -26.309 -14.333 9.913 1.00 85.06 288 TYR A CA 1
ATOM 2237 C C . TYR A 1 288 ? -25.181 -15.110 10.593 1.00 85.06 288 TYR A C 1
ATOM 2239 O O . TYR A 1 288 ? -24.998 -16.306 10.341 1.00 85.06 288 TYR A O 1
ATOM 2247 N N . TRP A 1 289 ? -24.428 -14.428 11.453 1.00 83.44 289 TRP A N 1
ATOM 2248 C CA . TRP A 1 289 ? -23.398 -15.048 12.280 1.00 83.44 289 TRP A CA 1
ATOM 2249 C C . TRP A 1 289 ? -24.006 -15.512 13.601 1.00 83.44 289 TRP A C 1
ATOM 2251 O O . TRP A 1 289 ? -24.472 -14.702 14.398 1.00 83.44 289 TRP A O 1
ATOM 2261 N N . GLN A 1 290 ? -24.020 -16.827 13.830 1.00 86.31 290 GLN A N 1
ATOM 2262 C CA . GLN A 1 290 ? -24.512 -17.413 15.075 1.00 86.31 290 GLN A CA 1
ATOM 2263 C C . GLN A 1 290 ? -23.352 -17.667 16.042 1.00 86.31 290 GLN A C 1
ATOM 2265 O O . GLN A 1 290 ? -22.381 -18.338 15.694 1.00 86.31 290 GLN A O 1
ATOM 2270 N N . LEU A 1 291 ? -23.476 -17.165 17.270 1.00 79.56 291 LEU A N 1
ATOM 2271 C CA . LEU A 1 291 ? -22.510 -17.401 18.342 1.00 79.56 291 LEU A CA 1
ATOM 2272 C C . LEU A 1 291 ? -22.889 -18.679 19.112 1.00 79.56 291 LEU A C 1
ATOM 2274 O O . LEU A 1 291 ? -24.034 -18.821 19.543 1.00 79.56 291 LEU A O 1
ATOM 2278 N N . LEU A 1 292 ? -21.946 -19.616 19.269 1.00 75.00 292 LEU A N 1
ATOM 2279 C CA . LEU A 1 292 ? -22.199 -20.970 19.791 1.00 75.00 292 LEU A CA 1
ATOM 2280 C C . LEU A 1 292 ? -21.176 -21.365 20.857 1.00 75.00 292 LEU A C 1
ATOM 2282 O O . LEU A 1 292 ? -20.011 -21.461 20.494 1.00 75.00 292 LEU A O 1
ATOM 2286 N N . SER A 1 293 ? -21.581 -21.650 22.105 1.00 72.25 293 SER A N 1
ATOM 2287 C CA . SER A 1 293 ? -20.771 -22.210 23.206 1.00 72.25 293 SER A CA 1
ATOM 2288 C C . SER A 1 293 ? -20.819 -23.724 23.251 1.00 72.25 293 SER A C 1
ATOM 2290 O O . SER A 1 293 ? -21.887 -24.292 23.437 1.00 72.25 293 SER A O 1
ATOM 2292 N N . ASN A 1 294 ? -19.678 -24.400 23.069 1.00 78.88 294 ASN A N 1
ATOM 2293 C CA . ASN A 1 294 ? -19.613 -25.869 23.010 1.00 78.88 294 ASN A CA 1
ATOM 2294 C C . ASN A 1 294 ? -20.652 -26.479 22.040 1.00 78.88 294 ASN A C 1
ATOM 2296 O O . ASN A 1 294 ? -21.267 -27.502 22.323 1.00 78.88 294 ASN A O 1
ATOM 2300 N N . GLY A 1 295 ? -20.875 -25.813 20.900 1.00 79.94 295 GLY A N 1
ATOM 2301 C CA . GLY A 1 295 ? -21.861 -26.221 19.893 1.00 79.94 295 GLY A CA 1
ATOM 2302 C C . GLY A 1 295 ? -23.310 -25.822 20.195 1.00 79.94 295 GLY A C 1
ATOM 2303 O O . GLY A 1 295 ? -24.177 -26.078 19.365 1.00 79.94 295 GLY A O 1
ATOM 2304 N N . GLN A 1 296 ? -23.583 -25.172 21.328 1.00 80.00 296 GLN A N 1
ATOM 2305 C CA . GLN A 1 296 ? -24.909 -24.679 21.706 1.00 80.00 296 GLN A CA 1
ATOM 2306 C C . GLN A 1 296 ? -25.035 -23.175 21.456 1.00 80.00 296 GLN A C 1
ATOM 2308 O O . GLN A 1 296 ? -24.129 -22.439 21.840 1.00 80.00 296 GLN A O 1
ATOM 2313 N N . PRO A 1 297 ? -26.124 -22.679 20.844 1.00 79.75 297 PRO A N 1
ATOM 2314 C CA . PRO A 1 297 ? -26.331 -21.244 20.680 1.00 79.75 297 PRO A CA 1
ATOM 2315 C C . PRO A 1 297 ? -26.276 -20.528 22.031 1.00 79.75 297 PRO A C 1
ATOM 2317 O O . PRO A 1 297 ? -26.820 -21.028 23.015 1.00 79.75 297 PRO A O 1
ATOM 2320 N N . LEU A 1 298 ? -25.625 -19.366 22.081 1.00 76.44 298 LEU A N 1
ATOM 2321 C CA . LEU A 1 298 ? -25.698 -18.519 23.270 1.00 76.44 298 LEU A CA 1
ATOM 2322 C C . LEU A 1 298 ? -27.159 -18.109 23.504 1.00 76.44 298 LEU A C 1
ATOM 2324 O O . LEU A 1 298 ? -27.848 -17.704 22.566 1.00 76.44 298 LEU A O 1
ATOM 2328 N N . SER A 1 299 ? -27.629 -18.240 24.743 1.00 73.06 299 SER A N 1
ATOM 2329 C CA . SER A 1 299 ? -28.924 -17.701 25.150 1.00 73.06 299 SER A CA 1
ATOM 2330 C C . SER A 1 299 ? -28.849 -16.177 25.206 1.00 73.06 299 SER A C 1
ATOM 2332 O O . SER A 1 299 ? -27.821 -15.633 25.615 1.00 73.06 299 SER A O 1
ATOM 2334 N N . GLN A 1 300 ? -29.931 -15.516 24.791 1.00 56.41 300 GLN A N 1
ATOM 2335 C CA . GLN A 1 300 ? -30.145 -14.094 25.071 1.00 56.41 300 GLN A CA 1
ATOM 2336 C C . GLN A 1 300 ? -30.330 -13.857 26.568 1.00 56.41 300 GLN A C 1
ATOM 2338 O O . GLN A 1 300 ? -30.917 -14.746 27.229 1.00 56.41 300 GLN A O 1
#

Solvent-accessible surface area (backbone atoms only — not comparable to full-atom values): 16980 Å² total; per-residue (Å²): 135,83,81,78,71,84,54,60,26,91,66,28,86,78,47,74,53,36,75,68,48,48,47,60,68,39,43,62,38,52,48,34,48,74,70,54,87,87,89,52,25,52,86,43,19,58,39,47,26,31,34,37,51,64,39,57,90,49,69,71,60,48,53,52,44,52,50,35,28,53,48,43,46,75,74,38,53,88,77,49,49,40,30,48,50,20,39,40,49,44,24,44,43,27,23,98,53,85,48,39,58,54,44,61,75,69,43,45,51,61,54,41,30,55,41,47,50,50,28,52,53,34,16,76,73,49,86,66,40,48,81,75,44,56,69,31,53,49,41,28,52,49,36,28,62,74,68,74,36,68,78,60,65,69,58,48,66,64,65,70,39,86,85,41,66,74,42,38,63,79,95,44,72,45,79,81,61,48,81,80,47,60,82,77,49,57,62,82,34,25,48,86,42,82,73,48,26,18,55,47,46,29,52,52,70,78,38,49,94,82,51,82,76,67,78,52,55,63,45,23,51,51,47,48,54,51,39,53,77,69,55,71,40,70,47,39,62,54,24,29,45,33,47,34,34,79,69,77,32,44,85,84,37,29,82,33,95,62,16,53,57,54,41,52,43,85,49,101,89,42,80,40,66,40,38,60,96,87,49,66,47,32,83,90,79,69,42,65,74,61,63,26,56,85,74,38,69,65,78,132

pLDDT: mean 80.94, std 17.42, range [32.66, 98.44]

Organism: Cervus elaphus hippelaphus (NCBI:txid46360)

Sequence (300 aa):
MRPPRQLPLMGLLFFSLIPSQLCQICKPLINTMLKANYTKGIQNANVLLTLRLVGIKNQSLEQQLSQQIKEDINSKEMELTSGQLALGILALGACENPDEEFIHGAHLVSKLGDKFQAEIQNMETHDGNPLTNYYQLSLALLALCLFNGSYSITSVTYYFTPENKNYYFGDQFSVATLAKKIQSEGKQGLFGNIFSTGEAMQALFVSSDYYKSKTNCQETLRTVFYNISQNAFSLPIAAAQILPALMGKTYLDVTNTSCSHNPVEETSWGPYVTSVQGIRASSSDRTYWQLLSNGQPLSQ

InterPro domains:
  IPR002157 Cobalamin (vitamin B12)-binding protein [PF01122] (9-179)
  IPR027954 Transcobalamin-like, C-terminal domain [PF14478] (249-299)
  IPR051588 Eukaryotic Cobalamin Transport [PTHR10559] (7-179)

Foldseek 3Di:
DDDADDDECVVVVVPVCQLVVLCVLLVLLVCLLVVDDDDAQLVCLLSLLLCQQLQPDDVVVNVVSLVNLLVCCVPCVVVDALLSLLSSLLSQLFADDPSPVVCVVVVSLASSQVRLVQQLVCCVVPVRGGPPAVVSNVSSVLSCVLVVHDDDPVSCVVNVPLPHCRQDDDPRGNCPSPQPCVVPDCDQLADRDLLVRQQSLQVCLVPCVRDPDPPSPVSNVVVNSVCSVVVVSSHSSSSSSRSCSSSLHHSSNRNPNCSNPSCWDQDPVGTAGQDDNNRGADPVVNHGHFDAHNNHTDDD

Secondary structure (DSSP, 8-state):
-PPP----GGGTTTTSSHHHHHHHHHHHHHHHHHHS----TGGGHHHHHHHHHTT---HHHHHHHHHHHHHHHHHHTTTS-HHHHHHHHHHHTSSS-TTHHHHHHTTHHHHHHHHHHHHHHHHHHTTT--SS-HHHHHHHHHHHHHTT----HHHHHHHT-TT-GGGEETTEEPTTSHHHHHHHHEETTEESSTTTHHHHHHHHHT-TTT----HHHHHHHHHHHHHHHTT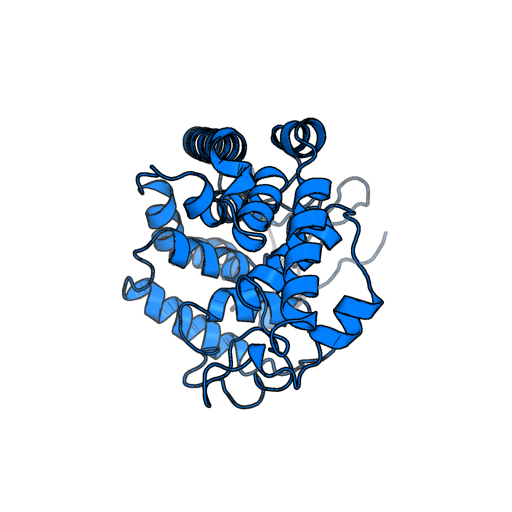TT-SHHHHHHHHHHHTT--GGGTT-TTTT--SEEEETTEEEE-EETTEEPBTTTTB----EETTEEPP-

Radius of gyration: 20.45 Å; Cα contacts (8 Å, |Δi|>4): 392; chains: 1; bounding box: 57×46×45 Å

Mean predicted aligned error: 10.73 Å